Protein 4G7X (pdb70)

CATH classification: 2.40.30.280

Organism: Vibrio cholerae serotype O1 (strain ATCC 39541 / Classical Ogawa 395 / O395) (NCBI:txid345073)

Solvent-accessible surface area: 10365 Å² total; per-residue (Å²): 84,92,54,59,46,125,8,73,26,1,24,14,4,57,0,0,95,54,10,58,59,0,54,4,0,27,14,78,62,2,9,0,47,18,22,140,41,145,147,20,75,10,43,43,59,22,78,49,143,43,35,78,16,0,9,3,1,0,51,7,77,176,71,62,79,86,108,23,159,59,75,108,7,55,79,96,29,68,5,39,80,108,0,49,28,60,99,79,54,126,88,155,138,81,76,73,83,120,134,73,21,101,73,16,40,46,120,18,7,61,58,0,22,72,44,0,100,120,50,20,92,125,83,141,40,1,211,80,94,99,0,98,0,13,0,92,5,91,53,40,83,137,9,0,9,6,8,8,1,23,26,78,71,49,32,90,148,0,9,52,19,0,44,39,1,1,11,80,7,90,34,2,55,24,13,92,102,41,98,53,0,23,110,126,0,39,84,10,100,13,59,0,28,79

Structure (mmCIF, N/CA/C/O backbone):
data_4G7X
#
_entry.id   4G7X
#
_cell.length_a   43.380
_cell.length_b   46.160
_cell.length_c   101.630
_cell.angle_alpha   90.00
_cell.angle_beta   90.00
_cell.angle_gamma   90.00
#
_symmetry.space_group_name_H-M   'P 21 21 21'
#
loop_
_entity.id
_entity.type
_entity.pdbx_description
1 polymer 'Putative uncharacterized protein'
2 polymer 'TolA protein'
3 water water
#
loop_
_atom_site.group_PDB
_atom_site.id
_atom_site.type_symbol
_atom_site.label_atom_id
_atom_site.label_alt_id
_atom_site.label_comp_id
_atom_site.label_asym_id
_atom_site.label_entity_id
_atom_site.label_seq_id
_atom_site.pdbx_PDB_ins_code
_atom_site.Cartn_x
_atom_site.Cartn_y
_atom_site.Cartn_z
_atom_site.occupancy
_atom_site.B_iso_or_equiv
_atom_site.auth_seq_id
_atom_site.auth_comp_id
_atom_site.auth_asym_id
_atom_site.auth_atom_id
_atom_site.pdbx_PDB_model_num
ATOM 1 N N . ILE A 1 12 ? -21.457 -3.931 4.461 1.00 26.31 3 ILE A N 1
ATOM 2 C CA . ILE A 1 12 ? -20.222 -3.534 3.711 1.00 25.78 3 ILE A CA 1
ATOM 3 C C . ILE A 1 12 ? -20.545 -2.720 2.451 1.00 24.72 3 ILE A C 1
ATOM 4 O O . ILE A 1 12 ? -21.350 -3.128 1.616 1.00 25.61 3 ILE A O 1
ATOM 9 N N . ASN A 1 13 ? -19.906 -1.560 2.335 1.00 23.24 4 ASN A N 1
ATOM 10 C CA . ASN A 1 13 ? -20.005 -0.722 1.148 1.00 21.44 4 ASN A CA 1
ATOM 11 C C . ASN A 1 13 ? -18.950 -1.141 0.115 1.00 19.45 4 ASN A C 1
ATOM 12 O O . ASN A 1 13 ? -17.779 -0.780 0.236 1.00 18.91 4 ASN A O 1
ATOM 17 N N . CYS A 1 14 ? -19.367 -1.897 -0.902 1.00 17.13 5 CYS A N 1
ATOM 18 C CA . CYS A 1 14 ? -18.415 -2.530 -1.831 1.00 15.89 5 CYS A CA 1
ATOM 19 C C . CYS A 1 14 ? -18.007 -1.643 -3.010 1.00 16.72 5 CYS A C 1
ATOM 20 O O . CYS A 1 14 ? -18.360 -1.916 -4.165 1.00 17.09 5 CYS A O 1
ATOM 23 N N A ASP A 1 15 ? -17.218 -0.617 -2.701 0.50 16.94 6 ASP A N 1
ATOM 24 N N B ASP A 1 15 ? -17.311 -0.549 -2.708 0.50 17.24 6 ASP A N 1
ATOM 25 C CA A ASP A 1 15 ? -16.738 0.354 -3.677 0.50 17.34 6 ASP A CA 1
ATOM 26 C CA B ASP A 1 15 ? -16.727 0.303 -3.742 0.50 17.75 6 ASP A CA 1
ATOM 27 C C A ASP A 1 15 ? -15.288 0.694 -3.340 0.50 17.08 6 ASP A C 1
ATOM 28 C C B ASP A 1 15 ? -15.291 0.618 -3.353 0.50 17.31 6 ASP A C 1
ATOM 29 O O A ASP A 1 15 ? -14.985 0.960 -2.180 0.50 16.40 6 ASP A O 1
ATOM 30 O O B ASP A 1 15 ? -15.006 0.812 -2.174 0.50 16.60 6 ASP A O 1
ATOM 39 N N . PRO A 1 16 ? -14.380 0.670 -4.341 1.00 17.05 7 PRO A N 1
ATOM 40 C CA . PRO A 1 16 ? -12.961 0.961 -4.076 1.00 17.21 7 PRO A CA 1
ATOM 41 C C . PRO A 1 16 ? -12.701 2.337 -3.459 1.00 17.02 7 PRO A C 1
ATOM 42 O O . PRO A 1 16 ? -11.682 2.528 -2.796 1.00 17.36 7 PRO A O 1
ATOM 46 N N . ASN A 1 17 ? -13.624 3.272 -3.672 1.00 16.97 8 ASN A N 1
ATOM 47 C CA . ASN A 1 17 ? -13.497 4.627 -3.137 1.00 17.03 8 ASN A CA 1
ATOM 48 C C . ASN A 1 17 ? -14.164 4.839 -1.774 1.00 16.01 8 ASN A C 1
ATOM 49 O O . ASN A 1 17 ? -14.265 5.971 -1.295 1.00 16.32 8 ASN A O 1
ATOM 54 N N . THR A 1 18 ? -14.608 3.750 -1.147 1.00 15.00 9 THR A N 1
ATOM 55 C CA . THR A 1 18 ? -15.100 3.803 0.233 1.00 14.00 9 THR A CA 1
ATOM 56 C C . THR 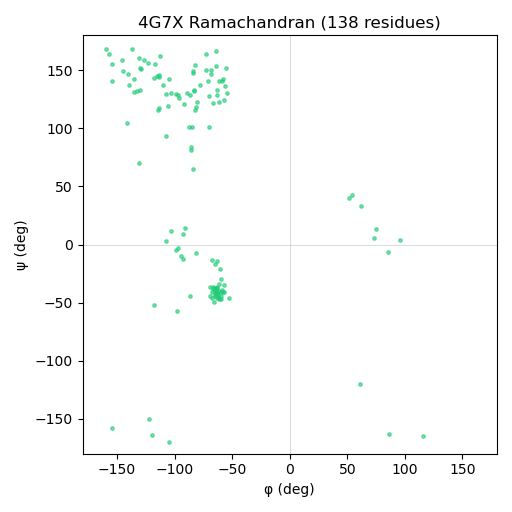A 1 18 ? -14.049 4.411 1.163 1.00 13.65 9 THR A C 1
ATOM 57 O O . THR A 1 18 ? -12.853 4.309 0.905 1.00 13.35 9 THR A O 1
ATOM 61 N N . THR A 1 19 ? -14.499 5.039 2.242 1.00 13.53 10 THR A N 1
ATOM 62 C CA . THR A 1 19 ? -13.573 5.508 3.272 1.00 13.59 10 THR A CA 1
ATOM 63 C C . THR A 1 19 ? -13.601 4.577 4.488 1.00 12.98 10 THR A C 1
ATOM 64 O O . THR A 1 19 ? -13.050 4.900 5.540 1.00 12.97 10 THR A O 1
ATOM 68 N N . THR A 1 20 ? -14.239 3.419 4.322 1.00 12.28 11 THR A N 1
ATOM 69 C CA . THR A 1 20 ? -14.280 2.384 5.358 1.00 11.99 11 THR A CA 1
ATOM 70 C C . THR A 1 20 ? -13.236 1.293 5.097 1.00 11.59 11 THR A C 1
ATOM 71 O O . THR A 1 20 ? -13.140 0.758 3.987 1.00 11.59 11 THR A O 1
ATOM 75 N N . SER A 1 21 ? -12.456 0.989 6.132 1.00 11.22 12 SER A N 1
ATOM 76 C CA . SER A 1 21 ? -11.515 -0.121 6.120 1.00 11.00 12 SER A CA 1
ATOM 77 C C . SER A 1 21 ? -12.013 -1.213 7.056 1.00 10.59 12 SER A C 1
ATOM 78 O O . SER A 1 21 ? -12.465 -0.919 8.159 1.00 10.81 12 SER A O 1
ATOM 81 N N . HIS A 1 22 ? -11.927 -2.468 6.622 1.00 10.26 13 HIS A N 1
ATOM 82 C CA . HIS A 1 22 ? -12.357 -3.599 7.444 1.00 10.13 13 HIS A CA 1
ATOM 83 C C . HIS A 1 22 ? -11.194 -4.327 8.040 1.00 9.33 13 HIS A C 1
ATOM 84 O O . HIS A 1 22 ? -10.243 -4.662 7.337 1.00 8.97 13 HIS A O 1
ATOM 91 N N . GLN A 1 23 ? -11.249 -4.576 9.343 1.00 8.76 14 GLN A N 1
ATOM 92 C CA . GLN A 1 23 ? -10.251 -5.436 9.974 1.00 8.68 14 GLN A CA 1
ATOM 93 C C . GLN A 1 23 ? -10.705 -6.881 9.866 1.00 8.42 14 GLN A C 1
ATOM 94 O O . GLN A 1 23 ? -11.835 -7.210 10.226 1.00 8.64 14 GLN A O 1
ATOM 100 N N . LEU A 1 24 ? -9.818 -7.735 9.368 1.00 8.11 15 LEU A N 1
ATOM 101 C CA . LEU A 1 24 ? -10.083 -9.166 9.296 1.00 8.10 15 LEU A CA 1
ATOM 102 C C . LEU A 1 24 ? -9.077 -9.919 10.141 1.00 7.97 15 LEU A C 1
ATOM 103 O O . LEU A 1 24 ? -7.904 -9.537 10.198 1.00 7.82 15 LEU A O 1
ATOM 108 N N . LEU A 1 25 ? -9.545 -10.989 10.784 1.00 7.94 16 LEU A N 1
ATOM 109 C CA . LEU A 1 25 ? -8.717 -11.824 11.653 1.00 7.92 16 LEU A CA 1
ATOM 110 C C . LEU A 1 25 ? -8.364 -13.142 10.990 1.00 7.70 16 LEU A C 1
ATOM 111 O O . LEU A 1 25 ? -9.191 -13.745 10.298 1.00 7.88 16 LEU A O 1
ATOM 116 N N . PHE A 1 26 ? -7.138 -13.598 11.218 1.00 7.50 17 PHE A N 1
ATOM 117 C CA . PHE A 1 26 ? -6.661 -14.861 10.659 1.00 7.41 17 PHE A CA 1
ATOM 118 C C . PHE A 1 26 ? -5.895 -15.626 11.718 1.00 7.47 17 PHE A C 1
ATOM 119 O O . PHE A 1 26 ? -5.558 -15.083 12.778 1.00 7.41 17 PHE A O 1
ATOM 127 N N . GLY A 1 27 ? -5.614 -16.890 11.426 1.00 7.75 18 GLY A N 1
ATOM 128 C CA . GLY A 1 27 ? -4.809 -17.703 12.316 1.00 8.25 18 GLY A CA 1
ATOM 129 C C . GLY A 1 27 ? -3.388 -17.197 12.456 1.00 8.65 18 GLY A C 1
ATOM 130 O O . GLY A 1 27 ? -2.851 -16.537 11.560 1.00 8.49 18 GLY A O 1
ATOM 131 N N . PHE A 1 28 ? -2.780 -17.500 13.597 1.00 9.17 19 PHE A N 1
ATOM 132 C CA . PHE A 1 28 ? -1.394 -17.152 13.857 1.00 9.90 19 PHE A CA 1
ATOM 133 C C . PHE A 1 28 ? -0.495 -17.779 12.795 1.00 9.94 19 PHE A C 1
ATOM 134 O O . PHE A 1 28 ? -0.762 -18.889 12.319 1.00 10.23 19 PHE A O 1
ATOM 142 N N . GLY A 1 29 ? 0.544 -17.049 12.394 1.00 9.83 20 GLY A N 1
ATOM 143 C CA . GLY A 1 29 ? 1.488 -17.558 11.398 1.00 9.81 20 GLY A CA 1
ATOM 144 C C . GLY A 1 29 ? 0.957 -17.548 9.973 1.00 9.44 20 GLY A C 1
ATOM 145 O O . GLY A 1 29 ? 1.533 -18.164 9.080 1.00 9.66 20 GLY A O 1
ATOM 146 N N . SER A 1 30 ? -0.149 -16.848 9.745 1.00 9.12 21 SER A N 1
ATOM 147 C CA . SER A 1 30 ? -0.657 -16.686 8.389 1.00 8.70 21 SER A CA 1
ATOM 148 C C . SER A 1 30 ? 0.296 -15.808 7.590 1.00 8.51 21 SER A C 1
ATOM 149 O O . SER A 1 30 ? 0.899 -14.889 8.146 1.00 8.56 21 SER A O 1
ATOM 152 N N . PRO A 1 31 ? 0.422 -16.077 6.279 1.00 8.38 22 PRO A N 1
ATOM 153 C CA . PRO A 1 31 ? 1.034 -15.076 5.420 1.00 8.26 22 PRO A CA 1
ATOM 154 C C . PRO A 1 31 ? 0.135 -13.847 5.422 1.00 8.17 22 PRO A C 1
ATOM 155 O O . PRO A 1 31 ? -1.009 -13.916 5.895 1.00 8.21 22 PRO A O 1
ATOM 159 N N . ILE A 1 32 ? 0.639 -12.728 4.921 1.00 7.86 23 ILE A N 1
ATOM 160 C CA . ILE A 1 32 ? -0.176 -11.527 4.818 1.00 7.94 23 ILE A CA 1
ATOM 161 C C . ILE A 1 32 ? -1.223 -11.765 3.740 1.00 7.93 23 ILE A C 1
ATOM 162 O O . ILE A 1 32 ? -0.935 -11.701 2.544 1.00 8.26 23 ILE A O 1
ATOM 167 N N . VAL A 1 33 ? -2.440 -12.072 4.178 1.00 7.77 24 VAL A N 1
ATOM 168 C CA . VAL A 1 33 ? -3.514 -12.436 3.266 1.00 7.83 24 VAL A CA 1
ATOM 169 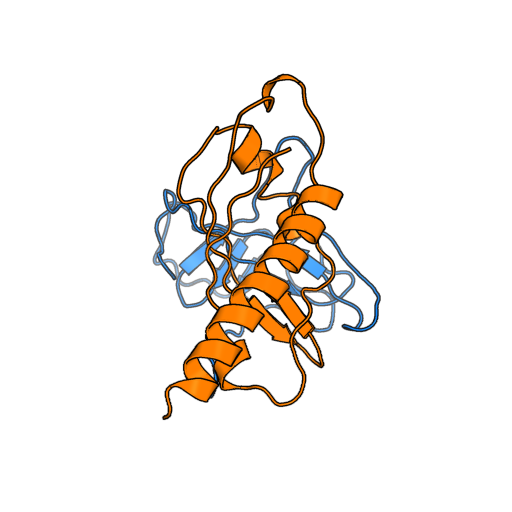C C . VAL A 1 33 ? -3.793 -11.266 2.320 1.00 7.91 24 VAL A C 1
ATOM 170 O O . VAL A 1 33 ? -4.043 -10.148 2.757 1.00 7.80 24 VAL A O 1
ATOM 174 N N . GLN A 1 34 ? -3.694 -11.530 1.021 1.00 8.15 25 GLN A N 1
ATOM 175 C CA . GLN A 1 34 ? -3.675 -10.468 0.010 1.00 8.51 25 GLN A CA 1
ATOM 176 C C . GLN A 1 34 ? -5.057 -10.033 -0.451 1.00 8.54 25 GLN A C 1
ATOM 177 O O . GLN A 1 34 ? -5.332 -8.841 -0.587 1.00 8.41 25 GLN A O 1
ATOM 183 N N . SER A 1 35 ? -5.917 -11.011 -0.696 1.00 8.77 26 SER A N 1
ATOM 184 C CA . SER A 1 35 ? -7.267 -10.754 -1.166 1.00 9.08 26 SER A CA 1
ATOM 185 C C . SER A 1 35 ? -8.230 -11.691 -0.467 1.00 8.83 26 SER A C 1
ATOM 186 O O . SER A 1 35 ? -7.941 -12.875 -0.295 1.00 8.74 26 SER A O 1
ATOM 189 N N . VAL A 1 36 ? -9.369 -11.146 -0.049 1.00 8.78 27 VAL A N 1
ATOM 190 C CA . VAL A 1 36 ? -10.375 -11.901 0.682 1.00 8.81 27 VAL A CA 1
ATOM 191 C C . VAL A 1 36 ? -11.746 -11.582 0.111 1.00 8.72 27 VAL A C 1
ATOM 192 O O . VAL A 1 36 ? -12.090 -10.408 -0.073 1.00 8.87 27 VAL A O 1
ATOM 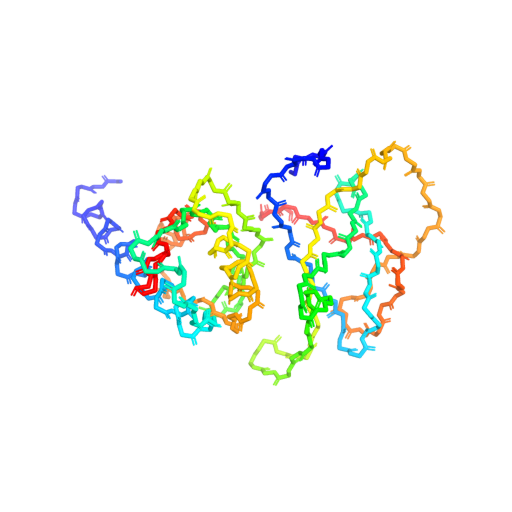196 N N . LEU A 1 37 ? -12.517 -12.626 -0.169 1.00 8.71 28 LEU A N 1
ATOM 197 C CA . LEU A 1 37 ? -13.925 -12.461 -0.500 1.00 8.85 28 LEU A CA 1
ATOM 198 C C . LEU A 1 37 ? -14.718 -12.397 0.802 1.00 8.91 28 LEU A C 1
ATOM 199 O O . LEU A 1 37 ? -14.957 -13.418 1.456 1.00 8.90 28 LEU A O 1
ATOM 204 N N . PHE A 1 38 ? -15.082 -11.176 1.182 1.00 9.08 29 PHE A N 1
ATOM 205 C CA . PHE A 1 38 ? -15.711 -10.911 2.467 1.00 9.63 29 PHE A CA 1
ATOM 206 C C . PHE A 1 38 ? -17.123 -10.420 2.241 1.00 9.78 29 PHE A C 1
ATOM 207 O O . PHE A 1 38 ? -17.330 -9.344 1.669 1.00 9.56 29 PHE A O 1
ATOM 215 N N . ASP A 1 39 ? -18.088 -11.213 2.702 1.00 10.25 30 ASP A N 1
ATOM 216 C CA . ASP A 1 39 ? -19.504 -10.876 2.572 1.00 10.69 30 ASP A CA 1
ATOM 217 C C . ASP A 1 39 ? -19.859 -10.520 1.114 1.00 10.11 30 ASP A C 1
ATOM 218 O O . ASP A 1 39 ? -20.627 -9.591 0.842 1.00 10.26 30 ASP A O 1
ATOM 223 N N . GLY A 1 40 ? -19.275 -11.273 0.182 1.00 9.47 31 GLY A N 1
ATOM 224 C CA . GLY A 1 40 ? -19.528 -11.102 -1.249 1.00 9.05 31 GLY A CA 1
ATOM 225 C C . GLY A 1 40 ? -18.682 -10.047 -1.942 1.00 8.79 31 GLY A C 1
ATOM 226 O O . GLY A 1 40 ? -18.735 -9.924 -3.158 1.00 8.50 31 GLY A O 1
ATOM 227 N N . CYS A 1 41 ? -17.900 -9.297 -1.167 1.00 8.66 32 CYS A N 1
ATOM 228 C CA . CYS A 1 41 ? -17.083 -8.204 -1.677 1.00 8.79 32 CYS A CA 1
ATOM 229 C C . CYS A 1 41 ? -15.613 -8.590 -1.675 1.00 8.52 32 CYS A C 1
ATOM 230 O O . CYS A 1 41 ? -15.092 -9.054 -0.660 1.00 8.51 32 CYS A O 1
ATOM 233 N N . MET A 1 42 ? -14.944 -8.398 -2.808 1.00 8.32 33 MET A N 1
ATOM 234 C CA . MET A 1 42 ? -13.520 -8.702 -2.885 1.00 8.30 33 MET A CA 1
ATOM 235 C C . MET A 1 42 ? -12.692 -7.565 -2.301 1.00 8.12 33 MET A C 1
ATOM 236 O O . MET A 1 42 ? -12.730 -6.436 -2.796 1.00 7.89 33 MET A O 1
ATOM 241 N N . LEU A 1 43 ? -11.946 -7.882 -1.248 1.00 7.97 34 LEU A N 1
ATOM 242 C CA . LEU A 1 43 ? -11.135 -6.903 -0.529 1.00 8.17 34 LEU A CA 1
ATOM 243 C C . LEU A 1 43 ? -9.663 -7.201 -0.707 1.00 8.35 34 LEU A C 1
ATOM 244 O O . LEU A 1 43 ? -9.268 -8.363 -0.735 1.00 8.61 34 LEU A O 1
ATOM 249 N N . ASP A 1 44 ? -8.858 -6.145 -0.792 1.00 8.49 35 ASP A N 1
ATOM 250 C CA . ASP A 1 44 ? -7.402 -6.262 -0.836 1.00 8.76 35 ASP A CA 1
ATOM 251 C C . ASP A 1 44 ? -6.757 -5.638 0.400 1.00 8.30 35 ASP A C 1
ATOM 252 O O . ASP A 1 44 ? -7.224 -4.627 0.923 1.00 8.08 35 ASP A O 1
ATOM 257 N N . ILE A 1 45 ? -5.670 -6.251 0.852 1.00 7.95 36 ILE A N 1
ATOM 258 C CA . ILE A 1 45 ? -4.877 -5.722 1.959 1.00 8.07 36 ILE A CA 1
ATOM 259 C C . ILE A 1 45 ? -4.406 -4.287 1.689 1.00 8.30 36 ILE A C 1
ATOM 260 O O . ILE A 1 45 ? -3.971 -3.959 0.582 1.00 8.49 36 ILE A O 1
ATOM 265 N N . GLU A 1 46 ? -4.504 -3.438 2.706 1.00 8.76 37 GLU A N 1
ATOM 266 C CA . GLU A 1 46 ? -4.036 -2.060 2.599 1.00 9.39 37 GLU A CA 1
ATOM 267 C C . GLU A 1 46 ? -2.551 -1.956 2.873 1.00 9.66 37 GLU A C 1
ATOM 268 O O . GLU A 1 46 ? -1.997 -2.712 3.672 1.00 9.25 37 GLU A O 1
ATOM 274 N N . LYS A 1 47 ? -1.915 -1.009 2.194 1.00 10.27 38 LYS A N 1
ATOM 275 C CA . LYS A 1 47 ? -0.499 -0.742 2.363 1.00 10.95 38 LYS A CA 1
ATOM 276 C C . LYS A 1 47 ? -0.328 0.761 2.507 1.00 11.22 38 LYS A C 1
ATOM 277 O O . LYS A 1 47 ? -0.910 1.522 1.738 1.00 11.94 38 LYS A O 1
ATOM 283 N N . ASP A 1 48 ? 0.436 1.183 3.511 1.00 11.38 39 ASP A N 1
ATOM 284 C CA . ASP A 1 48 ? 0.762 2.602 3.667 1.00 12.14 39 ASP A CA 1
ATOM 285 C C . ASP A 1 48 ? 2.280 2.792 3.596 1.00 12.92 39 ASP A C 1
ATOM 286 O O . ASP A 1 48 ? 2.988 1.884 3.160 1.00 12.94 39 ASP A O 1
ATOM 291 N N . ASP A 1 49 ? 2.775 3.950 4.033 1.00 14.11 40 ASP A N 1
ATOM 292 C CA . ASP A 1 49 ? 4.205 4.270 3.937 1.00 15.39 40 ASP A CA 1
ATOM 293 C C . ASP A 1 49 ? 5.113 3.344 4.751 1.00 15.28 40 ASP A C 1
ATOM 294 O O . ASP A 1 49 ? 6.331 3.330 4.547 1.00 15.87 40 ASP A O 1
ATOM 299 N N . TYR A 1 50 ? 4.523 2.570 5.658 1.00 14.67 41 TYR A N 1
ATOM 300 C CA . TYR A 1 50 ? 5.290 1.681 6.526 1.00 14.15 41 TYR A CA 1
ATOM 301 C C . TYR A 1 50 ? 5.142 0.206 6.160 1.00 12.72 41 TYR A C 1
ATOM 302 O O . TYR A 1 50 ? 5.712 -0.659 6.819 1.00 12.67 41 TYR A O 1
ATOM 311 N N . GLY A 1 51 ? 4.400 -0.065 5.090 1.00 11.51 42 GLY A N 1
ATOM 312 C CA . GLY A 1 51 ? 4.221 -1.427 4.590 1.00 10.36 42 GLY A CA 1
ATOM 313 C C . GLY A 1 51 ? 2.775 -1.857 4.700 1.00 9.53 42 GLY A C 1
ATOM 314 O O . GLY A 1 51 ? 1.886 -1.024 4.895 1.00 9.34 42 GLY A O 1
ATOM 315 N N . PHE A 1 52 ? 2.532 -3.157 4.571 1.00 8.78 43 PHE A N 1
ATOM 316 C CA . PHE A 1 52 ? 1.177 -3.671 4.727 1.00 8.46 43 PHE A CA 1
ATOM 317 C C . PHE A 1 52 ? 0.658 -3.375 6.127 1.00 8.01 43 PHE A C 1
ATOM 318 O O . PHE A 1 52 ? 1.402 -3.458 7.103 1.00 8.05 43 PHE A O 1
ATOM 326 N N . VAL A 1 53 ? -0.616 -3.009 6.215 1.00 7.72 44 VAL A N 1
ATOM 327 C CA . VAL A 1 53 ? -1.232 -2.706 7.504 1.00 7.55 44 VAL A CA 1
ATOM 328 C C . VAL A 1 53 ? -1.728 -4.023 8.103 1.00 7.38 44 VAL A C 1
ATOM 329 O O . VAL A 1 53 ? -2.897 -4.390 7.979 1.00 7.41 44 VAL A O 1
ATOM 333 N N . TRP A 1 54 ? -0.798 -4.712 8.757 1.00 7.19 45 TRP A N 1
ATOM 334 C CA . TRP A 1 54 ? -0.925 -6.112 9.145 1.00 7.35 45 TRP A CA 1
ATOM 335 C C . TRP A 1 54 ? -0.049 -6.367 10.332 1.00 7.66 45 TRP A C 1
ATOM 336 O O . TRP A 1 54 ? 1.072 -5.866 10.393 1.00 7.82 45 TRP A O 1
ATOM 347 N N . SER A 1 55 ? -0.533 -7.167 11.280 1.00 8.17 46 SER A N 1
ATOM 348 C CA . SER A 1 55 ? 0.317 -7.640 12.372 1.00 8.86 46 SER A CA 1
ATOM 349 C C . SER A 1 55 ? -0.190 -8.955 12.941 1.00 9.30 46 SER A C 1
ATOM 350 O O . SER A 1 55 ? -1.367 -9.276 12.810 1.00 9.39 46 SER A O 1
ATOM 353 N N . CYS A 1 56 ? 0.714 -9.720 13.549 1.00 10.25 47 CYS A N 1
ATOM 354 C CA . CYS A 1 56 ? 0.333 -10.926 14.289 1.00 11.28 47 CYS A CA 1
ATOM 355 C C . CYS A 1 56 ? 0.634 -10.719 15.774 1.00 12.15 47 CYS A C 1
ATOM 356 O O . CYS A 1 56 ? 1.665 -10.132 16.127 1.00 13.02 47 CYS A O 1
ATOM 359 N N A LEU A 1 57 ? -0.279 -11.188 16.623 0.50 12.48 48 LEU A N 1
ATOM 360 N N B LEU A 1 57 ? -0.279 -11.192 16.621 0.50 12.68 48 LEU A N 1
ATOM 361 C CA A LEU A 1 57 ? -0.206 -10.982 18.069 0.50 12.93 48 LEU A CA 1
ATOM 362 C CA B LEU A 1 57 ? -0.227 -10.983 18.069 0.50 13.26 48 LEU A CA 1
ATOM 363 C C A LEU A 1 57 ? -0.383 -12.293 18.828 0.50 13.41 48 LEU A C 1
ATOM 364 C C B LEU A 1 57 ? -0.396 -12.292 18.833 0.50 13.62 48 LEU A C 1
ATOM 365 O O A LEU A 1 57 ? -1.029 -13.219 18.342 0.50 13.51 48 LEU A O 1
ATOM 366 O O B LEU A 1 57 ? -1.048 -13.219 18.355 0.50 13.70 48 LEU A O 1
ATOM 375 N N . SER A 1 58 ? 0.189 -12.349 20.028 1.00 14.05 49 SER A N 1
ATOM 376 C CA . SER A 1 58 ? 0.000 -13.473 20.940 1.00 15.22 49 SER A CA 1
ATOM 377 C C . SER A 1 58 ? -0.255 -12.884 22.321 1.00 15.81 49 SER A C 1
ATOM 378 O O . SER A 1 58 ? 0.670 -12.414 22.985 1.00 16.41 49 SER A O 1
ATOM 381 N N . ASN A 1 59 ? -1.520 -12.886 22.734 1.00 16.48 50 ASN A N 1
ATOM 382 C CA . ASN A 1 59 ? -1.924 -12.245 23.986 1.00 17.17 50 ASN A CA 1
ATOM 383 C C . ASN A 1 59 ? -3.195 -12.854 24.589 1.00 17.56 50 ASN A C 1
ATOM 384 O O . ASN A 1 59 ? -3.545 -13.998 24.287 1.00 17.85 50 ASN A O 1
ATOM 389 N N . GLU A 1 60 ? -3.883 -12.078 25.428 1.00 18.67 51 GLU A N 1
ATOM 390 C CA . GLU A 1 60 ? -5.126 -12.507 26.082 1.00 19.31 51 GLU A CA 1
ATOM 391 C C . GLU A 1 60 ? -6.253 -12.853 25.100 1.00 18.86 51 GLU A C 1
ATOM 392 O O . GLU A 1 60 ? -7.183 -13.583 25.447 1.00 18.80 51 GLU A O 1
ATOM 398 N N . ASN A 1 61 ? -6.153 -12.330 23.878 1.00 18.19 52 ASN A N 1
ATOM 399 C CA . ASN A 1 61 ? -7.088 -12.662 22.806 1.00 18.29 52 ASN A CA 1
ATOM 400 C C . ASN A 1 61 ? -6.610 -13.856 21.973 1.00 17.88 52 ASN A C 1
ATOM 401 O O . ASN A 1 61 ? -7.132 -14.117 20.889 1.00 18.87 52 ASN A O 1
ATOM 406 N N . GLY A 1 62 ? -5.624 -14.583 22.498 1.00 17.09 53 GLY A N 1
ATOM 407 C CA . GLY A 1 62 ? -5.074 -15.756 21.823 1.00 16.23 53 GLY A CA 1
ATOM 408 C C . GLY A 1 62 ? -3.971 -15.408 20.842 1.00 15.27 53 GLY A C 1
ATOM 409 O O . GLY A 1 62 ? -3.389 -14.319 20.900 1.00 15.05 53 GLY A O 1
ATOM 410 N N . ASP A 1 63 ? -3.681 -16.351 19.950 1.00 14.33 54 ASP A N 1
ATOM 411 C CA . ASP A 1 63 ? -2.673 -16.172 18.909 1.00 13.66 54 ASP A CA 1
ATOM 412 C C . ASP A 1 63 ? -3.380 -15.966 17.583 1.00 12.33 54 ASP A C 1
ATOM 413 O O . ASP A 1 63 ? -4.128 -16.828 17.125 1.00 12.69 54 ASP A O 1
ATOM 418 N N . TYR A 1 64 ? -3.146 -14.814 16.964 1.00 10.95 55 TYR A N 1
ATOM 419 C CA . TYR A 1 64 ? -3.871 -14.462 15.753 1.00 10.10 55 TYR A CA 1
ATOM 420 C C . TYR A 1 64 ? -3.140 -13.401 14.954 1.00 9.40 55 TYR A C 1
ATOM 421 O O . TYR A 1 64 ? -2.182 -12.797 15.440 1.00 9.09 55 TYR A O 1
ATOM 430 N N . CYS A 1 65 ? -3.603 -13.196 13.726 1.00 8.73 56 CYS A N 1
ATOM 431 C CA . CYS A 1 65 ? -3.136 -12.098 12.887 1.00 8.50 56 CYS A CA 1
ATOM 432 C C . CYS A 1 65 ? -4.316 -11.234 12.459 1.00 8.06 56 CYS A C 1
ATOM 433 O O . CYS A 1 65 ? -5.464 -11.691 12.427 1.00 7.71 56 CYS A O 1
ATOM 436 N N . LYS A 1 66 ? -4.023 -9.982 12.134 1.00 7.70 57 LYS A N 1
ATOM 437 C CA . LYS A 1 66 ? -5.043 -9.042 11.690 1.00 7.54 57 LYS A CA 1
ATOM 438 C C . LYS A 1 66 ? -4.498 -8.182 10.568 1.00 7.39 57 LYS A C 1
ATOM 439 O O . LYS A 1 66 ? -3.311 -7.851 10.542 1.00 7.28 57 LYS A O 1
ATOM 445 N N . GLY A 1 67 ? -5.383 -7.825 9.648 1.00 7.28 58 GLY A N 1
ATOM 446 C CA . GLY A 1 67 ? -5.059 -6.903 8.562 1.00 7.44 58 GLY A CA 1
ATOM 447 C C . GLY A 1 67 ? -6.198 -5.937 8.310 1.00 7.48 58 GLY A C 1
ATOM 448 O O . GLY A 1 67 ? -7.343 -6.206 8.699 1.00 7.34 58 GLY A O 1
ATOM 449 N N A LEU A 1 68 ? -5.879 -4.798 7.690 0.50 7.55 59 LEU A N 1
ATOM 450 N N B LEU A 1 68 ? -5.882 -4.835 7.636 0.50 7.58 59 LEU A N 1
ATOM 451 C CA A LEU A 1 68 ? -6.885 -3.838 7.225 0.50 7.66 59 LEU A CA 1
ATOM 452 C CA B LEU A 1 68 ? -6.870 -3.843 7.233 0.50 7.70 59 LEU A CA 1
ATOM 453 C C A LEU A 1 68 ? -7.110 -4.015 5.735 0.50 7.60 59 LEU A C 1
ATOM 454 C C B LEU A 1 68 ? -7.106 -3.956 5.730 0.50 7.65 59 LEU A C 1
ATOM 455 O O A LEU A 1 68 ? -6.150 -4.142 4.973 0.50 7.48 59 LEU A O 1
ATOM 456 O O B LEU A 1 68 ? -6.147 -3.992 4.956 0.50 7.60 59 LEU A O 1
ATOM 465 N N . TYR A 1 69 ? -8.380 -4.007 5.333 1.00 7.56 60 TYR A N 1
ATOM 466 C CA . TYR A 1 69 ? -8.798 -4.338 3.964 1.00 7.73 60 TYR A CA 1
ATOM 467 C C . TYR A 1 69 ? -9.806 -3.354 3.395 1.00 8.14 60 TYR A C 1
ATOM 468 O O . TYR A 1 69 ? -10.673 -2.854 4.118 1.00 8.26 60 TYR A O 1
ATOM 477 N N A LYS A 1 70 ? -9.688 -3.088 2.097 0.50 8.32 61 LYS A N 1
ATOM 478 N N B LYS A 1 70 ? -9.680 -3.076 2.099 0.50 8.45 61 LYS A N 1
ATOM 479 C CA A LYS A 1 70 ? -10.651 -2.259 1.374 0.50 8.71 61 LYS A CA 1
ATOM 480 C CA B LYS A 1 70 ? -10.647 -2.254 1.368 0.50 8.92 61 LYS A CA 1
ATOM 481 C C A LYS A 1 70 ? -11.030 -2.926 0.054 0.50 8.75 61 LYS A C 1
ATOM 482 C C B LYS A 1 70 ? -11.036 -2.938 0.060 0.50 8.86 61 LYS A C 1
ATOM 483 O O A LYS A 1 70 ? -10.235 -3.690 -0.497 0.50 8.57 61 LYS A O 1
ATOM 484 O O B LYS A 1 70 ? -10.251 -3.719 -0.481 0.50 8.67 61 LYS A O 1
ATOM 495 N N . PRO A 1 71 ? -12.247 -2.649 -0.457 1.00 8.88 62 PRO A N 1
ATOM 496 C CA . PRO A 1 71 ? -12.685 -3.256 -1.727 1.00 9.18 62 PRO A CA 1
ATOM 497 C C . PRO A 1 71 ? -11.791 -2.904 -2.903 1.00 9.58 62 PRO A C 1
ATOM 498 O O . PRO A 1 71 ? -11.306 -1.766 -3.001 1.00 9.77 62 PRO A O 1
ATOM 502 N N A ARG A 1 72 ? -11.567 -3.875 -3.786 0.50 9.86 63 ARG A N 1
ATOM 503 N N B ARG A 1 72 ? -11.571 -3.875 -3.786 0.50 9.77 63 ARG A N 1
ATOM 504 C CA A ARG A 1 72 ? -10.844 -3.614 -5.024 0.50 10.32 63 ARG A CA 1
ATOM 505 C CA B ARG A 1 72 ? -10.852 -3.616 -5.025 0.50 10.17 63 ARG A CA 1
ATOM 506 C C A ARG A 1 72 ? -11.839 -3.128 -6.070 0.50 10.51 63 ARG A C 1
ATOM 507 C C B ARG A 1 72 ? -11.842 -3.124 -6.070 0.50 10.42 63 ARG A C 1
ATOM 508 O O A ARG A 1 72 ? -13.051 -3.160 -5.844 0.50 10.40 63 ARG A O 1
ATOM 509 O O B ARG A 1 72 ? -13.055 -3.150 -5.846 0.50 10.32 63 ARG A O 1
ATOM 524 N N . PHE A 1 73 ? -11.319 -2.668 -7.204 1.00 10.94 64 PHE A N 1
ATOM 525 C CA . PHE A 1 73 ? -12.145 -2.172 -8.299 1.00 11.68 64 PHE A CA 1
ATOM 526 C C . PHE A 1 73 ? -13.037 -3.255 -8.914 1.00 11.65 64 PHE A C 1
ATOM 527 O O . PHE A 1 73 ? -14.232 -3.047 -9.091 1.00 12.24 64 PHE A O 1
ATOM 535 N N . THR A 1 74 ? -12.455 -4.412 -9.214 1.00 11.33 65 THR A N 1
ATOM 536 C CA . THR A 1 74 ? -13.194 -5.497 -9.856 1.00 11.24 65 THR A CA 1
ATOM 537 C C . THR A 1 74 ? -14.024 -6.272 -8.842 1.00 10.68 65 THR A C 1
ATOM 538 O O . THR A 1 74 ? -13.495 -6.791 -7.859 1.00 10.56 65 THR A O 1
ATOM 542 N N . GLN A 1 75 ? -15.330 -6.333 -9.088 1.00 10.08 66 GLN A N 1
ATOM 543 C CA . GLN A 1 75 ? -16.258 -7.069 -8.239 1.00 9.70 66 GLN A CA 1
ATOM 544 C C . GLN A 1 75 ? -17.089 -8.043 -9.067 1.00 9.53 66 GLN A C 1
ATOM 545 O O . GLN A 1 75 ? -17.211 -7.882 -10.289 1.00 10.00 66 GLN A O 1
ATOM 551 N N . GLY A 1 76 ? -17.638 -9.061 -8.406 1.00 9.19 67 GLY A N 1
ATOM 552 C CA . GLY A 1 76 ? -18.545 -10.006 -9.055 1.00 9.21 67 GLY A CA 1
ATOM 553 C C . GLY A 1 76 ? -17.911 -11.287 -9.553 1.00 9.13 67 GLY A C 1
ATOM 554 O O . GLY A 1 76 ? -18.587 -12.105 -10.168 1.00 9.05 67 GLY A O 1
ATOM 555 N N . VAL A 1 77 ? -16.619 -11.460 -9.286 1.00 9.22 68 VAL A N 1
ATOM 556 C CA . VAL A 1 77 ? -15.909 -12.698 -9.620 1.00 9.46 68 VAL A CA 1
ATOM 557 C C . VAL A 1 77 ? -16.157 -13.725 -8.518 1.00 9.45 68 VAL A C 1
ATOM 558 O O . VAL A 1 77 ? -16.070 -13.404 -7.328 1.00 9.54 68 VAL A O 1
ATOM 562 N N . SER A 1 78 ? -16.490 -14.949 -8.917 1.00 9.54 69 SER A N 1
ATOM 563 C CA . SER A 1 78 ? -16.694 -16.036 -7.966 1.00 9.76 69 SER A CA 1
ATOM 564 C C . SER A 1 78 ? -15.540 -17.034 -8.036 1.00 10.04 69 SER A C 1
ATOM 565 O O . SER A 1 78 ? -15.566 -17.957 -8.849 1.00 10.23 69 SER A O 1
ATOM 568 N N . PRO A 1 79 ? -14.517 -16.851 -7.181 1.00 10.27 70 PRO A N 1
ATOM 569 C CA . PRO A 1 79 ? -13.343 -17.712 -7.267 1.00 10.42 70 PRO A CA 1
ATOM 570 C C . PRO A 1 79 ? -13.516 -19.032 -6.525 1.00 10.45 70 PRO A C 1
ATOM 571 O O . PRO A 1 79 ? -14.224 -19.095 -5.519 1.00 10.24 70 PRO A O 1
ATOM 575 N N . ASN A 1 80 ? -12.860 -20.076 -7.023 1.00 10.58 71 ASN A N 1
ATOM 576 C CA . ASN A 1 80 ? -12.790 -21.344 -6.313 1.00 10.80 71 ASN A CA 1
ATOM 577 C C . ASN A 1 80 ? -11.629 -21.296 -5.332 1.00 10.73 71 ASN A C 1
ATOM 578 O O . ASN A 1 80 ? -10.531 -21.783 -5.616 1.00 11.24 71 ASN A O 1
ATOM 583 N N . TRP A 1 81 ? -11.886 -20.674 -4.186 1.00 10.35 72 TRP A N 1
ATOM 584 C CA . TRP A 1 81 ? -10.884 -20.493 -3.142 1.00 10.15 72 TRP A CA 1
ATOM 585 C C . TRP A 1 81 ? -11.274 -21.208 -1.883 1.00 10.07 72 TRP A C 1
ATOM 586 O O . TRP A 1 81 ? -12.461 -21.425 -1.636 1.00 10.33 72 TRP A O 1
ATOM 597 N N . PRO A 1 82 ? -10.280 -21.557 -1.044 1.00 10.09 73 PRO A N 1
ATOM 598 C CA . PRO A 1 82 ? -10.571 -22.134 0.261 1.00 9.95 73 PRO A CA 1
ATOM 599 C C . PRO A 1 82 ? -11.117 -21.090 1.227 1.00 9.92 73 PRO A C 1
ATOM 600 O O . PRO A 1 82 ? -10.999 -19.887 0.983 1.00 9.83 73 PRO A O 1
ATOM 604 N N . MET A 1 83 ? -11.716 -21.550 2.315 1.00 10.10 74 MET A N 1
ATOM 605 C CA . MET A 1 83 ? -12.120 -20.664 3.393 1.00 10.12 74 MET A CA 1
ATOM 606 C C . MET A 1 83 ? -10.879 -20.156 4.120 1.00 9.84 74 MET A C 1
ATOM 607 O O . MET A 1 83 ? -9.911 -20.900 4.308 1.00 9.90 74 MET A O 1
ATOM 612 N N . CYS A 1 84 ? -10.892 -18.882 4.501 1.00 9.45 75 CYS A N 1
ATOM 613 C CA . CYS A 1 84 ? -9.800 -18.339 5.305 1.00 9.20 75 CYS A CA 1
ATOM 614 C C . CYS A 1 84 ? -9.685 -19.118 6.607 1.00 9.34 75 CYS A C 1
ATOM 615 O O . CYS A 1 84 ? -10.695 -19.497 7.206 1.00 9.81 75 CYS A O 1
ATOM 618 N N . ASP A 1 85 ? -8.451 -19.361 7.037 1.00 9.07 76 ASP A N 1
ATOM 619 C CA . ASP A 1 85 ? -8.208 -20.042 8.301 1.00 9.27 76 ASP A CA 1
ATOM 620 C C . ASP A 1 85 ? -8.067 -19.004 9.397 1.00 9.31 76 ASP A C 1
ATOM 621 O O . ASP A 1 85 ? -7.195 -18.133 9.340 1.00 8.87 76 ASP A O 1
ATOM 626 N N . LEU A 1 86 ? -8.939 -19.110 10.392 1.00 9.65 77 LEU A N 1
ATOM 627 C CA . LEU A 1 86 ? -8.976 -18.177 11.505 1.00 10.10 77 LEU A CA 1
ATOM 628 C C . LEU A 1 86 ? -8.209 -18.700 12.727 1.00 9.87 77 LEU A C 1
ATOM 629 O O . LEU A 1 86 ? -8.062 -17.994 13.721 1.00 9.85 77 LEU A O 1
ATOM 634 N N . SER A 1 87 ? -7.684 -19.923 12.629 1.00 9.76 78 SER A N 1
ATOM 635 C CA . SER A 1 87 ? -6.957 -20.554 13.732 1.00 9.92 78 SER A CA 1
ATOM 636 C C . SER A 1 87 ? -5.491 -20.856 13.386 1.00 9.75 78 SER A C 1
ATOM 637 O O . SER A 1 87 ? -4.571 -20.470 14.125 1.00 10.33 78 SER A O 1
ATOM 640 N N . GLY A 1 88 ? -5.286 -21.545 12.267 1.00 9.47 79 GLY A N 1
ATOM 641 C CA . GLY A 1 88 ? -3.956 -21.825 11.732 1.00 9.07 79 GLY A CA 1
ATOM 642 C C . GLY A 1 88 ? -3.643 -20.949 10.531 1.00 8.77 79 GLY A C 1
ATOM 643 O O . GLY A 1 88 ? -4.386 -20.015 10.226 1.00 8.65 79 GLY A O 1
ATOM 644 N N . ALA A 1 89 ? -2.555 -21.261 9.834 1.00 8.54 80 ALA A N 1
ATOM 645 C CA . ALA A 1 89 ? -2.090 -20.412 8.742 1.00 8.37 80 ALA A CA 1
ATOM 646 C C . ALA A 1 89 ? -3.064 -20.407 7.574 1.00 8.36 80 ALA A C 1
ATOM 647 O O . ALA A 1 89 ? -3.387 -21.457 7.013 1.00 8.58 80 ALA A O 1
ATOM 649 N N . SER A 1 90 ? -3.539 -19.217 7.220 1.00 8.25 81 SER A N 1
ATOM 650 C CA . SER A 1 90 ? -4.515 -19.055 6.146 1.00 8.39 81 SER A CA 1
ATOM 651 C C . SER A 1 90 ? -3.859 -19.048 4.768 1.00 8.61 81 SER A C 1
ATOM 652 O O . SER A 1 90 ? -2.686 -18.699 4.629 1.00 9.03 81 SER A O 1
ATOM 655 N N . ALA A 1 91 ? -4.621 -19.426 3.745 1.00 8.65 82 ALA A N 1
ATOM 656 C CA . ALA A 1 91 ? -4.211 -19.171 2.363 1.00 8.98 82 ALA A CA 1
ATOM 657 C C . ALA A 1 91 ? -4.209 -17.663 2.129 1.00 9.39 82 ALA A C 1
ATOM 658 O O . ALA A 1 91 ? -4.944 -16.935 2.801 1.00 9.36 82 ALA A O 1
ATOM 660 N N A GLU A 1 92 ? -3.392 -17.183 1.196 0.50 9.71 83 GLU A N 1
ATOM 661 N N B GLU A 1 92 ? -3.392 -17.212 1.175 0.50 9.63 83 GLU A N 1
ATOM 662 C CA A GLU A 1 92 ? -3.301 -15.737 0.975 0.50 10.07 83 GLU A CA 1
ATOM 663 C CA B GLU A 1 92 ? -3.243 -15.784 0.866 0.50 9.93 83 GLU A CA 1
ATOM 664 C C A GLU A 1 92 ? -4.396 -15.186 0.059 0.50 10.00 83 GLU A C 1
ATOM 665 C C B GLU A 1 92 ? -4.420 -15.202 0.103 0.50 9.90 83 GLU A C 1
ATOM 666 O O A GLU A 1 92 ? -4.480 -13.975 -0.137 0.50 9.86 83 GLU A O 1
ATOM 667 O O B GLU A 1 92 ? -4.574 -13.986 0.037 0.50 9.72 83 GLU A O 1
ATOM 678 N N . ARG A 1 93 ? -5.216 -16.075 -0.502 1.00 9.88 84 ARG A N 1
ATOM 679 C CA . ARG A 1 93 ? -6.456 -15.681 -1.179 1.00 10.10 84 ARG A CA 1
ATOM 680 C C . ARG A 1 93 ? -7.528 -16.634 -0.707 1.00 9.58 84 ARG A C 1
ATOM 681 O O . ARG A 1 93 ? -7.402 -17.846 -0.871 1.00 9.67 84 ARG A O 1
ATOM 689 N N . CYS A 1 94 ? -8.571 -16.102 -0.082 1.00 8.91 85 CYS A N 1
ATOM 690 C CA . CYS A 1 94 ? -9.536 -16.971 0.576 1.00 8.73 85 CYS A CA 1
ATOM 691 C C . CYS A 1 94 ? -10.903 -16.325 0.741 1.00 8.68 85 CYS A C 1
ATOM 692 O O . CYS A 1 94 ? -11.041 -15.110 0.609 1.00 8.48 85 CYS A O 1
ATOM 695 N N . ILE A 1 95 ? -11.907 -17.153 1.016 1.00 8.78 86 ILE A N 1
ATOM 696 C CA . ILE A 1 95 ? -13.265 -16.681 1.272 1.00 9.08 86 ILE A CA 1
ATOM 697 C C . ILE A 1 95 ? -13.453 -16.565 2.781 1.00 9.51 86 ILE A C 1
ATOM 698 O O . ILE A 1 95 ? -13.199 -17.522 3.514 1.00 9.28 86 ILE A O 1
ATOM 703 N N . TYR A 1 96 ? -13.874 -15.395 3.257 1.00 10.18 87 TYR A N 1
ATOM 704 C CA . TYR A 1 96 ? -14.016 -15.198 4.702 1.00 11.49 87 TYR A CA 1
ATOM 705 C C . TYR A 1 96 ? -15.288 -15.847 5.257 1.00 13.26 87 TYR A C 1
ATOM 706 O O . TYR A 1 96 ? -16.344 -15.772 4.629 1.00 14.09 87 TYR A O 1
ATOM 715 N N . PRO A 1 97 ? -15.181 -16.519 6.423 1.00 15.08 88 PRO A N 1
ATOM 716 C CA . PRO A 1 97 ? -16.366 -17.101 7.070 1.00 17.16 88 PRO A CA 1
ATOM 717 C C . PRO A 1 97 ? -17.129 -16.093 7.942 1.00 19.87 88 PRO A C 1
ATOM 718 O O . PRO A 1 97 ? -17.215 -16.260 9.163 1.00 21.63 88 PRO A O 1
ATOM 722 N N . TYR A 1 98 ? -17.692 -15.067 7.306 1.00 22.93 89 TYR A N 1
ATOM 723 C CA . TYR A 1 98 ? -18.410 -13.993 8.007 1.00 25.87 89 TYR A CA 1
ATOM 724 C C . TYR A 1 98 ? -19.861 -14.339 8.377 1.00 27.92 89 TYR A C 1
ATOM 725 O O . TYR A 1 98 ? -20.560 -15.020 7.617 1.00 28.42 89 TYR A O 1
ATOM 734 N N A CYS A 1 99 ? -20.288 -13.868 9.550 0.50 28.73 90 CYS A N 1
ATOM 735 N N B CYS A 1 99 ? -20.300 -13.869 9.545 0.50 29.50 90 CYS A N 1
ATOM 736 C CA A CYS A 1 99 ? -21.668 -14.003 10.021 0.50 29.99 90 CYS A CA 1
ATOM 737 C CA B CYS A 1 99 ? -21.694 -14.008 9.968 0.50 31.20 90 CYS A CA 1
ATOM 738 C C A CYS A 1 99 ? -22.047 -12.796 10.880 0.50 31.14 90 CYS A C 1
ATOM 739 C C B CYS A 1 99 ? -22.096 -12.865 10.905 0.50 31.95 90 CYS A C 1
ATOM 740 O O A CYS A 1 99 ? -21.284 -12.414 11.772 0.50 30.66 90 CYS A O 1
ATOM 745 N N . PRO A 1 100 ? -23.222 -12.187 10.614 1.00 32.28 91 PRO A N 1
ATOM 746 C CA . PRO A 1 100 ? -23.681 -11.023 11.392 1.00 33.80 91 PRO A CA 1
ATOM 747 C C . PRO A 1 100 ? -23.912 -11.289 12.885 1.00 35.77 91 PRO A C 1
ATOM 748 O O . PRO A 1 100 ? -24.046 -12.443 13.304 1.00 36.46 91 PRO A O 1
ATOM 752 N N . GLU A 1 101 ? -23.962 -10.211 13.666 1.00 38.16 92 GLU A N 1
ATOM 753 C CA . GLU A 1 101 ? -24.149 -10.278 15.117 1.00 39.91 92 GLU A CA 1
ATOM 754 C C . GLU A 1 101 ? -25.488 -10.879 15.533 1.00 41.15 92 GLU A C 1
ATOM 755 O O . GLU A 1 101 ? -26.538 -10.508 15.001 1.00 41.91 92 GLU A O 1
ATOM 761 N N . GLY A 1 102 ? -25.430 -11.805 16.490 1.00 42.31 93 GLY A N 1
ATOM 762 C CA . GLY A 1 102 ? -26.614 -12.493 17.008 1.00 43.44 93 GLY A CA 1
ATOM 763 C C . GLY A 1 102 ? -27.354 -13.299 15.957 1.00 44.41 93 GLY A C 1
ATOM 764 O O . GLY A 1 102 ? -28.580 -13.417 16.005 1.00 44.62 93 GLY A O 1
ATOM 765 N N . GLU A 1 103 ? -26.601 -13.857 15.012 1.00 44.92 94 GLU A N 1
ATOM 766 C CA . GLU A 1 103 ? -27.173 -14.578 13.880 1.00 45.09 94 GLU A CA 1
ATOM 767 C C . GLU A 1 103 ? -26.470 -15.916 13.662 1.00 45.61 94 GLU A C 1
ATOM 768 O O . GLU A 1 103 ? -25.744 -16.398 14.537 1.00 45.90 94 GLU A O 1
ATOM 774 N N . ASN B 2 36 ? -35.280 3.555 28.679 1.00 20.69 254 ASN B N 1
ATOM 775 C CA . ASN B 2 36 ? -36.297 3.100 29.673 1.00 19.40 254 ASN B CA 1
ATOM 776 C C . ASN B 2 36 ? -36.637 4.186 30.696 1.00 18.62 254 ASN B C 1
ATOM 777 O O . ASN B 2 36 ? -37.808 4.430 30.990 1.00 18.67 254 ASN B O 1
ATOM 779 N N . ASN B 2 37 ? -35.603 4.828 31.235 1.00 17.64 255 ASN B N 1
ATOM 780 C CA . ASN B 2 37 ? -35.776 5.930 32.182 1.00 16.65 255 ASN B CA 1
ATOM 781 C C . ASN B 2 37 ? -34.678 6.972 31.995 1.00 15.90 255 ASN B C 1
ATOM 782 O O . ASN B 2 37 ? -33.615 6.675 31.441 1.00 15.70 255 ASN B O 1
ATOM 787 N N . ALA B 2 38 ? -34.940 8.192 32.459 1.00 14.91 256 ALA B N 1
ATOM 788 C CA . ALA B 2 38 ? -34.015 9.307 32.268 1.00 14.43 256 ALA B CA 1
ATOM 789 C C . ALA B 2 38 ? -32.681 9.076 32.965 1.00 14.08 256 ALA B C 1
ATOM 790 O O . ALA B 2 38 ? -31.635 9.452 32.440 1.00 13.49 256 ALA B O 1
ATOM 792 N N . ALA B 2 39 ? -32.718 8.451 34.140 1.00 14.13 257 ALA B N 1
ATOM 793 C CA . ALA B 2 39 ? -31.505 8.200 34.909 1.00 14.30 257 ALA B CA 1
ATOM 794 C C . ALA B 2 39 ? -30.553 7.279 34.151 1.00 14.32 257 ALA B C 1
ATOM 795 O O . ALA B 2 39 ? -29.338 7.497 34.153 1.00 14.23 257 ALA B O 1
ATOM 797 N N . ARG B 2 40 ? -31.112 6.256 33.507 1.00 14.42 258 ARG B N 1
ATOM 798 C CA . ARG B 2 40 ? -30.306 5.321 32.724 1.00 14.50 258 ARG B CA 1
ATOM 799 C C . ARG B 2 40 ? -29.712 6.008 31.499 1.00 14.44 258 ARG B C 1
ATOM 800 O O . ARG B 2 40 ? -28.547 5.784 31.167 1.00 14.15 258 ARG B O 1
ATOM 808 N N . GLN B 2 41 ? -30.502 6.858 30.848 1.00 14.10 259 GLN B N 1
ATOM 809 C CA . GLN B 2 41 ? -30.005 7.645 29.715 1.00 14.16 259 GLN B CA 1
ATOM 810 C C . GLN B 2 41 ? -28.808 8.511 30.104 1.00 13.91 259 GLN B C 1
ATOM 811 O O . GLN B 2 41 ? -27.848 8.620 29.341 1.00 13.72 259 GLN B O 1
ATOM 817 N N . GLN B 2 42 ? -28.865 9.113 31.292 1.00 13.46 260 GLN B N 1
ATOM 818 C CA . GLN B 2 42 ? -27.753 9.910 31.814 1.00 13.31 260 GLN B CA 1
ATOM 819 C C . GLN B 2 42 ? -26.501 9.063 32.013 1.00 13.63 260 GLN B C 1
ATOM 820 O O . GLN B 2 42 ? -25.399 9.481 31.656 1.00 13.30 260 GLN B O 1
ATOM 826 N N . PHE B 2 43 ? -26.681 7.871 32.573 1.00 13.92 261 PHE B N 1
ATOM 827 C CA . PHE B 2 43 ? -25.568 6.956 32.800 1.00 14.36 261 PHE B CA 1
ATOM 828 C C . PHE B 2 43 ? -24.924 6.530 31.483 1.00 14.11 261 PHE B C 1
ATOM 829 O O . PHE B 2 43 ? -23.700 6.544 31.357 1.00 14.05 261 PHE B O 1
ATOM 837 N N . VAL B 2 44 ? -25.750 6.172 30.505 1.00 13.56 262 VAL B N 1
ATOM 838 C CA . VAL B 2 44 ? -25.250 5.754 29.192 1.00 13.53 262 VAL B CA 1
ATOM 839 C C . VAL B 2 44 ? -24.476 6.888 28.517 1.00 13.72 262 VAL B C 1
ATOM 840 O O . VAL B 2 44 ? -23.376 6.677 28.018 1.00 13.57 262 VAL B O 1
ATOM 844 N N . THR B 2 45 ? -25.035 8.094 28.534 1.00 13.59 263 THR B N 1
ATOM 845 C CA . THR B 2 45 ? -24.373 9.254 27.940 1.00 13.57 263 THR B CA 1
ATOM 846 C C . THR B 2 45 ? -23.011 9.506 28.603 1.00 13.76 263 THR B C 1
ATOM 847 O O . THR B 2 45 ? -22.011 9.744 27.917 1.00 13.76 263 THR B O 1
ATOM 851 N N . SER B 2 46 ? -22.973 9.420 29.931 1.00 14.03 264 SER B N 1
ATOM 852 C CA . SER B 2 46 ? -21.735 9.591 30.689 1.00 14.64 264 SER B CA 1
ATOM 853 C C . SER B 2 46 ? -20.692 8.535 30.319 1.00 14.87 264 SER B C 1
ATOM 854 O O . SER B 2 46 ? -19.528 8.863 30.087 1.00 15.12 264 SER B O 1
ATOM 857 N N . GLU B 2 47 ? -21.124 7.277 30.258 1.00 15.37 265 GLU B N 1
ATOM 858 C CA . GLU B 2 47 ? -20.233 6.159 29.947 1.00 16.01 265 GLU B CA 1
ATOM 859 C C . GLU B 2 47 ? -19.680 6.203 28.525 1.00 15.99 265 GLU B C 1
ATOM 860 O O . GLU B 2 47 ? -18.517 5.857 28.303 1.00 15.66 265 GLU B O 1
ATOM 866 N N . VAL B 2 48 ? -20.504 6.634 27.571 1.00 16.03 266 VAL B N 1
ATOM 867 C CA . VAL B 2 48 ? -20.057 6.823 26.187 1.00 16.52 266 VAL B CA 1
ATOM 868 C C . VAL B 2 48 ? -18.952 7.875 26.110 1.00 16.48 266 VAL B C 1
ATOM 869 O O . VAL B 2 48 ? -17.974 7.707 25.374 1.00 16.26 266 VAL B O 1
ATOM 873 N N . GLY B 2 49 ? -19.100 8.947 26.885 1.00 16.08 267 GLY B N 1
ATOM 874 C CA . GLY B 2 49 ? -18.067 9.972 26.979 1.00 15.83 267 GLY B CA 1
ATOM 875 C C . GLY B 2 49 ? -16.782 9.427 27.580 1.00 15.49 267 GLY B C 1
ATOM 876 O O . GLY B 2 49 ? -15.691 9.692 27.067 1.00 15.60 267 GLY B O 1
ATOM 877 N N . ARG B 2 50 ? -16.917 8.648 28.652 1.00 15.41 268 ARG B N 1
ATOM 878 C CA . ARG B 2 50 ? -15.765 8.104 29.373 1.00 15.33 268 ARG B CA 1
ATOM 879 C C . ARG B 2 50 ? -14.978 7.107 28.521 1.00 14.62 268 ARG B C 1
ATOM 880 O O . ARG B 2 50 ? -13.754 7.219 28.403 1.00 14.10 268 ARG B O 1
ATOM 888 N N . TYR B 2 51 ? -15.681 6.148 27.923 1.00 13.91 269 TYR B N 1
ATOM 889 C CA . TYR B 2 51 ? -15.027 5.170 27.052 1.00 13.35 269 TYR B CA 1
ATOM 890 C C . TYR B 2 51 ? -14.527 5.789 25.754 1.00 12.94 269 TYR B C 1
ATOM 891 O O . TYR B 2 51 ? -13.460 5.419 25.267 1.00 12.17 269 TYR B O 1
ATOM 900 N N . GLY B 2 52 ? -15.281 6.742 25.211 1.00 12.33 270 GLY B N 1
ATOM 901 C CA . GLY B 2 52 ? -14.825 7.512 24.051 1.00 12.26 270 GLY B CA 1
ATOM 902 C C . GLY B 2 52 ? -13.454 8.125 24.288 1.00 12.04 270 GLY B C 1
ATOM 903 O O . GLY B 2 52 ? -12.576 8.059 23.425 1.00 12.14 270 GLY B O 1
ATOM 904 N N . ALA B 2 53 ? -13.273 8.729 25.461 1.00 12.04 271 ALA B N 1
ATOM 905 C CA . ALA B 2 53 ? -11.989 9.313 25.842 1.00 11.95 271 ALA B CA 1
ATOM 906 C C . ALA B 2 53 ? -10.892 8.255 25.994 1.00 11.83 271 ALA B C 1
ATOM 907 O O . ALA B 2 53 ? -9.750 8.483 25.593 1.00 11.84 271 ALA B O 1
ATOM 909 N N . ILE B 2 54 ? -11.240 7.102 26.567 1.00 11.66 272 ILE B N 1
ATOM 910 C CA . ILE B 2 54 ? -10.301 5.985 26.683 1.00 11.59 272 ILE B CA 1
ATOM 911 C C . ILE B 2 54 ? -9.836 5.540 25.292 1.00 11.37 272 ILE B C 1
ATOM 912 O O . ILE B 2 54 ? -8.633 5.372 25.060 1.00 11.01 272 ILE B O 1
ATOM 917 N N . TYR B 2 55 ? -10.783 5.382 24.369 1.00 11.11 273 TYR B N 1
ATOM 918 C CA . TYR B 2 55 ? -10.468 4.949 23.002 1.00 11.35 273 TYR B CA 1
ATOM 919 C C . TYR B 2 55 ? -9.580 5.945 22.266 1.00 11.67 273 TYR B C 1
ATOM 920 O O . TYR B 2 55 ? -8.640 5.553 21.572 1.00 11.51 273 TYR B O 1
ATOM 929 N N . THR B 2 56 ? -9.885 7.231 22.424 1.00 12.32 274 THR B N 1
ATOM 930 C CA . THR B 2 56 ? -9.138 8.303 21.776 1.00 13.20 274 THR B CA 1
ATOM 931 C C . THR B 2 56 ? -7.689 8.331 22.279 1.00 13.39 274 THR B C 1
ATOM 932 O O . THR B 2 56 ? -6.756 8.518 21.491 1.00 13.43 274 THR B O 1
ATOM 936 N N . GLN B 2 57 ? -7.505 8.107 23.580 1.00 13.50 275 GLN B N 1
ATOM 937 C CA . GLN B 2 57 ? -6.170 8.016 24.174 1.00 14.23 275 GLN B CA 1
ATOM 938 C C . GLN B 2 57 ? -5.390 6.811 23.646 1.00 13.82 275 GLN B C 1
ATOM 939 O O . GLN B 2 57 ? -4.201 6.924 23.342 1.00 14.14 275 GLN B O 1
ATOM 945 N N . LEU B 2 58 ? -6.059 5.666 23.522 1.00 13.35 276 LEU B N 1
ATOM 946 C CA . LEU B 2 58 ? -5.411 4.470 22.977 1.00 13.11 276 LEU B CA 1
ATOM 947 C C . LEU B 2 58 ? -4.905 4.707 21.556 1.00 12.94 276 LEU B C 1
ATOM 948 O O . LEU B 2 58 ? -3.804 4.278 21.204 1.00 12.95 276 LEU B O 1
ATOM 953 N N . ILE B 2 59 ? -5.707 5.400 20.753 1.00 12.75 277 ILE B N 1
ATOM 954 C CA . ILE B 2 59 ? -5.323 5.727 19.380 1.00 13.07 277 ILE B CA 1
ATOM 955 C C . ILE B 2 59 ? -4.160 6.720 19.378 1.00 13.92 277 ILE B C 1
ATOM 956 O O . ILE B 2 59 ? -3.176 6.529 18.660 1.00 13.80 277 ILE B O 1
ATOM 961 N N . ARG B 2 60 ? -4.264 7.758 20.207 1.00 15.21 278 ARG B N 1
ATOM 962 C CA . ARG B 2 60 ? -3.219 8.780 20.311 1.00 17.07 278 ARG B CA 1
ATOM 963 C C . ARG B 2 60 ? -1.860 8.209 20.722 1.00 18.02 278 ARG B C 1
ATOM 964 O O . ARG B 2 60 ? -0.825 8.631 20.200 1.00 18.31 278 ARG B O 1
ATOM 972 N N . GLN B 2 61 ? -1.866 7.247 21.641 1.00 18.95 279 GLN B N 1
ATOM 973 C CA . GLN B 2 61 ? -0.637 6.583 22.094 1.00 20.42 279 GLN B CA 1
ATOM 974 C C . GLN B 2 61 ? 0.121 5.870 20.973 1.00 20.64 279 GLN B C 1
ATOM 975 O O . GLN B 2 61 ? 1.344 5.742 21.031 1.00 21.15 279 GLN B O 1
ATOM 981 N N . ASN B 2 62 ? -0.611 5.405 19.964 1.00 20.77 280 ASN B N 1
ATOM 982 C CA . ASN B 2 62 ? -0.022 4.673 18.846 1.00 21.21 280 ASN B CA 1
ATOM 983 C C . ASN B 2 62 ? 0.300 5.570 17.657 1.00 21.34 280 ASN B C 1
ATOM 984 O O . ASN B 2 62 ? 0.980 5.154 16.719 1.00 22.21 280 ASN B O 1
ATOM 989 N N . LEU B 2 63 ? -0.178 6.806 17.715 1.00 21.43 281 LEU B N 1
ATOM 990 C CA . LEU B 2 63 ? -0.065 7.737 16.608 1.00 22.09 281 LEU B CA 1
ATOM 991 C C . LEU B 2 63 ? 1.367 8.237 16.445 1.00 22.84 281 LEU B C 1
ATOM 992 O O . LEU B 2 63 ? 1.985 8.701 17.409 1.00 22.54 281 LEU B O 1
ATOM 997 N N A LEU B 2 64 ? 1.894 8.120 15.228 0.50 23.52 282 LEU B N 1
ATOM 998 N N B LEU B 2 64 ? 1.890 8.138 15.225 0.50 23.49 282 LEU B N 1
ATOM 999 C CA A LEU B 2 64 ? 3.210 8.661 14.909 0.50 24.45 282 LEU B CA 1
ATOM 1000 C CA B LEU B 2 64 ? 3.224 8.647 14.916 0.50 24.40 282 LEU B CA 1
ATOM 1001 C C A LEU B 2 64 ? 3.139 10.176 14.775 0.50 24.94 282 LEU B C 1
ATOM 1002 C C B LEU B 2 64 ? 3.190 10.164 14.737 0.50 24.96 282 LEU B C 1
ATOM 1003 O O A LEU B 2 64 ? 2.401 10.700 13.939 0.50 25.49 282 LEU B O 1
ATOM 1004 O O B LEU B 2 64 ? 2.533 10.675 13.829 0.50 25.54 282 LEU B O 1
ATOM 1013 N N . VAL B 2 65 ? 3.906 10.865 15.615 1.00 25.57 283 VAL B N 1
ATOM 1014 C CA . VAL B 2 65 ? 3.915 12.332 15.667 1.00 26.30 283 VAL B CA 1
ATOM 1015 C C . VAL B 2 65 ? 4.689 12.971 14.509 1.00 26.16 283 VAL B C 1
ATOM 1016 O O . VAL B 2 65 ? 5.844 12.625 14.251 1.00 26.56 283 VAL B O 1
ATOM 1020 N N . GLU B 2 66 ? 4.027 13.894 13.814 1.00 25.48 284 GLU B N 1
ATOM 1021 C CA . GLU B 2 66 ? 4.647 14.684 12.749 1.00 24.77 284 GLU B CA 1
ATOM 1022 C C . GLU B 2 66 ? 4.248 16.147 12.905 1.00 23.11 284 GLU B C 1
ATOM 1023 O O . GLU B 2 66 ? 3.116 16.446 13.288 1.00 22.10 284 GLU B O 1
ATOM 1029 N N . ASP B 2 67 ? 5.184 17.050 12.616 1.00 21.84 285 ASP B N 1
ATOM 1030 C CA . ASP B 2 67 ? 4.960 18.491 12.766 1.00 21.10 285 ASP B CA 1
ATOM 1031 C C . ASP B 2 67 ? 3.763 19.003 11.964 1.00 19.35 285 ASP B C 1
ATOM 1032 O O . ASP B 2 67 ? 3.048 19.901 12.416 1.00 18.63 285 ASP B O 1
ATOM 1037 N N . SER B 2 68 ? 3.540 18.410 10.791 1.00 18.01 286 SER B N 1
ATOM 1038 C CA . SER B 2 68 ? 2.462 18.829 9.895 1.00 17.15 286 SER B CA 1
ATOM 1039 C C . SER B 2 68 ? 1.074 18.541 10.467 1.00 16.10 286 SER B C 1
ATOM 1040 O O . SER B 2 68 ? 0.075 19.049 9.959 1.00 15.70 286 SER B O 1
ATOM 1043 N N . PHE B 2 69 ? 1.014 17.728 11.521 1.00 15.10 287 PHE B N 1
ATOM 1044 C CA . PHE B 2 69 ? -0.264 17.406 12.158 1.00 14.33 287 PHE B CA 1
ATOM 1045 C C . PHE B 2 69 ? -0.732 18.484 13.132 1.00 13.98 287 PHE B C 1
ATOM 1046 O O . PHE B 2 69 ? -1.849 18.403 13.641 1.00 13.59 287 PHE B O 1
ATOM 1054 N N . ARG B 2 70 ? 0.115 19.478 13.403 1.00 14.02 288 ARG B N 1
ATOM 1055 C CA . ARG B 2 70 ? -0.207 20.504 14.397 1.00 13.86 288 ARG B CA 1
ATOM 1056 C C . ARG B 2 70 ? -1.518 21.213 14.070 1.00 13.08 288 ARG B C 1
ATOM 1057 O O . ARG B 2 70 ? -1.698 21.745 12.973 1.00 12.58 288 ARG B O 1
ATOM 1065 N N . GLY B 2 71 ? -2.439 21.188 15.025 1.00 12.26 289 GLY B N 1
ATOM 1066 C CA . GLY B 2 71 ? -3.739 21.826 14.870 1.00 12.01 289 GLY B CA 1
ATOM 1067 C C . GLY B 2 71 ? -4.683 21.107 13.927 1.00 11.57 289 GLY B C 1
ATOM 1068 O O . GLY B 2 71 ? -5.764 21.605 13.643 1.00 11.28 289 GLY B O 1
ATOM 1069 N N . LYS B 2 72 ? -4.279 19.932 13.445 1.00 11.47 290 LYS B N 1
ATOM 1070 C CA . LYS B 2 72 ? -5.103 19.139 12.536 1.00 11.75 290 LYS B CA 1
ATOM 1071 C C . LYS B 2 72 ? -5.898 18.091 13.311 1.00 12.03 290 LYS B C 1
ATOM 1072 O O . LYS B 2 72 ? -5.563 17.767 14.450 1.00 11.95 290 LYS B O 1
ATOM 1078 N N A GLN B 2 73 ? -6.962 17.582 12.693 0.50 12.26 291 GLN B N 1
ATOM 1079 N N B GLN B 2 73 ? -6.950 17.571 12.686 0.50 12.27 291 GLN B N 1
ATOM 1080 C CA A GLN B 2 73 ? -7.801 16.548 13.299 0.50 12.64 291 GLN B CA 1
ATOM 1081 C CA B GLN B 2 73 ? -7.767 16.527 13.291 0.50 12.65 291 GLN B CA 1
ATOM 1082 C C A GLN B 2 73 ? -8.228 15.532 12.244 0.50 12.61 291 GLN B C 1
ATOM 1083 C C B GLN B 2 73 ? -8.179 15.512 12.235 0.50 12.60 291 GLN B C 1
ATOM 1084 O O A GLN B 2 73 ? -8.218 15.832 11.051 0.50 12.52 291 GLN B O 1
ATOM 1085 O O B GLN B 2 73 ? -8.111 15.789 11.038 0.50 12.49 291 GLN B O 1
ATOM 1096 N N . CYS B 2 74 ? -8.572 14.327 12.691 1.00 12.70 292 CYS B N 1
ATOM 1097 C CA . CYS B 2 74 ? -9.204 13.332 11.835 1.00 12.92 292 CYS B CA 1
ATOM 1098 C C . CYS B 2 74 ? -10.418 12.816 12.584 1.00 13.04 292 CYS B C 1
ATOM 1099 O O . CYS B 2 74 ? -10.299 12.341 13.720 1.00 13.07 292 CYS B O 1
ATOM 1102 N N . ARG B 2 75 ? -11.585 12.941 11.963 1.00 13.37 293 ARG B N 1
ATOM 1103 C CA . ARG B 2 75 ? -12.810 12.419 12.548 1.00 13.90 293 ARG B CA 1
ATOM 1104 C C . ARG B 2 75 ? -13.089 11.057 11.945 1.00 13.20 293 ARG B C 1
ATOM 1105 O O . ARG B 2 75 ? -13.096 10.895 10.722 1.00 12.74 293 ARG B O 1
ATOM 1113 N N . VAL B 2 76 ? -13.314 10.082 12.816 1.00 12.39 294 VAL B N 1
ATOM 1114 C CA . VAL B 2 76 ? -13.523 8.700 12.396 1.00 12.45 294 VAL B CA 1
ATOM 1115 C C . VAL B 2 76 ? -14.755 8.089 13.051 1.00 12.31 294 VAL B C 1
ATOM 1116 O O . VAL B 2 76 ? -15.248 8.578 14.066 1.00 12.51 294 VAL B O 1
ATOM 1120 N N . ASN B 2 77 ? -15.254 7.022 12.444 1.00 12.04 295 ASN B N 1
ATOM 1121 C CA . ASN B 2 77 ? -16.220 6.166 13.096 1.00 12.08 295 ASN B CA 1
ATOM 1122 C C . ASN B 2 77 ? -15.578 4.806 13.306 1.00 11.85 295 ASN B C 1
ATOM 1123 O O . ASN B 2 77 ? -14.952 4.259 12.389 1.00 11.73 295 ASN B O 1
ATOM 1128 N N A LEU B 2 78 ? -15.715 4.290 14.525 0.50 11.86 296 LEU B N 1
ATOM 1129 N N B LEU B 2 78 ? -15.719 4.268 14.514 0.50 11.75 296 LEU B N 1
ATOM 1130 C CA A LEU B 2 78 ? -15.274 2.945 14.873 0.50 12.00 296 LEU B CA 1
ATOM 1131 C CA B LEU B 2 78 ? -15.219 2.933 14.827 0.50 11.82 296 LEU B CA 1
ATOM 1132 C C A LEU B 2 78 ? -16.468 2.021 14.995 0.50 11.93 296 LEU B C 1
ATOM 1133 C C B LEU B 2 78 ? -16.362 1.968 15.091 0.50 11.81 296 LEU B C 1
ATOM 1134 O O A LEU B 2 78 ? -17.445 2.343 15.675 0.50 11.80 296 LEU B O 1
ATOM 1135 O O B LEU B 2 78 ? -17.208 2.215 15.957 0.50 11.64 296 LEU B O 1
ATOM 1144 N N . LYS B 2 79 ? -16.383 0.872 14.337 1.00 11.74 297 LYS B N 1
ATOM 1145 C CA . LYS B 2 79 ? -17.291 -0.227 14.618 1.00 11.90 297 LYS B CA 1
ATOM 1146 C C . LYS B 2 79 ? -16.465 -1.306 15.301 1.00 11.59 297 LYS B C 1
ATOM 1147 O O . LYS B 2 79 ? -15.446 -1.752 14.768 1.00 11.60 297 LYS B O 1
ATOM 1153 N N . LEU B 2 80 ? -16.884 -1.669 16.509 1.00 10.99 298 LEU B N 1
ATOM 1154 C CA . LEU B 2 80 ? -16.119 -2.561 17.372 1.00 10.92 298 LEU B CA 1
ATOM 1155 C C . LEU B 2 80 ? -16.864 -3.863 17.558 1.00 10.92 298 LEU B C 1
ATOM 1156 O O . LEU B 2 80 ? -18.093 -3.875 17.609 1.00 11.18 298 LEU B O 1
ATOM 1161 N N . ILE B 2 81 ? -16.108 -4.951 17.664 1.00 10.74 299 ILE B N 1
ATOM 1162 C CA . ILE B 2 81 ? -16.677 -6.287 17.825 1.00 10.79 299 ILE B CA 1
ATOM 1163 C C . ILE B 2 81 ? -16.318 -6.821 19.209 1.00 10.89 299 ILE B C 1
ATOM 1164 O O . ILE B 2 81 ? -15.140 -6.987 19.515 1.00 10.57 299 ILE B O 1
ATOM 1169 N N . PRO B 2 82 ? -17.330 -7.076 20.062 1.00 11.21 300 PRO B N 1
ATOM 1170 C CA . PRO B 2 82 ? -17.059 -7.634 21.387 1.00 11.54 300 PRO B CA 1
ATOM 1171 C C . PRO B 2 82 ? -16.247 -8.930 21.299 1.00 11.73 300 PRO B C 1
ATOM 1172 O O . PRO B 2 82 ? -16.579 -9.823 20.521 1.00 11.59 300 PRO B O 1
ATOM 1176 N N . THR B 2 83 ? -15.177 -8.999 22.083 1.00 12.30 301 THR B N 1
ATOM 1177 C CA . THR B 2 83 ? -14.219 -10.100 22.028 1.00 13.10 301 THR B CA 1
ATOM 1178 C C . THR B 2 83 ? -13.798 -10.392 23.458 1.00 13.75 301 THR B C 1
ATOM 1179 O O . THR B 2 83 ? -13.024 -9.634 24.045 1.00 14.12 301 THR B O 1
ATOM 1183 N N . GLY B 2 84 ? -14.317 -11.479 24.025 1.00 14.47 302 GLY B N 1
ATOM 1184 C CA . GLY B 2 84 ? -14.079 -11.784 25.437 1.00 15.67 302 GLY B CA 1
ATOM 1185 C C . GLY B 2 84 ? -14.615 -10.676 26.329 1.00 16.58 302 GLY B C 1
ATOM 1186 O O . GLY B 2 84 ? -15.805 -10.366 26.284 1.00 17.46 302 GLY B O 1
ATOM 1187 N N . THR B 2 85 ? -13.729 -10.058 27.111 1.00 17.45 303 THR B N 1
ATOM 1188 C CA . THR B 2 85 ? -14.115 -8.981 28.036 1.00 17.93 303 THR B CA 1
ATOM 1189 C C . THR B 2 85 ? -13.990 -7.578 27.433 1.00 17.26 303 THR B C 1
ATOM 1190 O O . THR B 2 85 ? -14.493 -6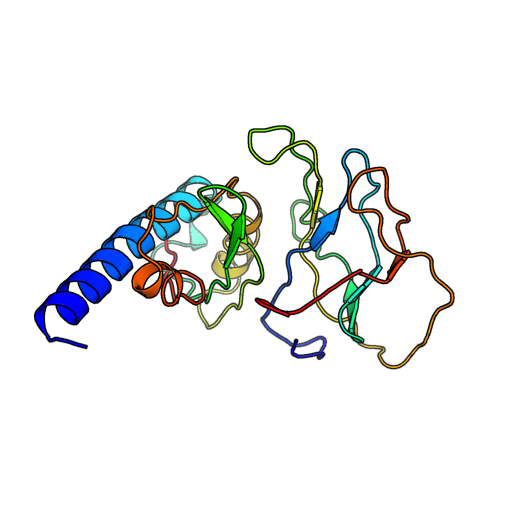.605 28.001 1.00 17.98 303 THR B O 1
ATOM 1194 N N . GLY B 2 86 ? -13.327 -7.480 26.283 1.00 15.91 304 GLY B N 1
ATOM 1195 C CA . GLY B 2 86 ? -13.145 -6.202 25.597 1.00 14.36 304 GLY B CA 1
ATOM 1196 C C . GLY B 2 86 ? -13.707 -6.250 24.192 1.00 13.30 304 GLY B C 1
ATOM 1197 O O . GLY B 2 86 ? -14.661 -6.973 23.918 1.00 13.35 304 GLY B O 1
ATOM 1198 N N . ALA B 2 87 ? -13.112 -5.469 23.298 1.00 12.22 305 ALA B N 1
ATOM 1199 C CA . ALA B 2 87 ? -13.560 -5.406 21.914 1.00 11.35 305 ALA B CA 1
ATOM 1200 C C . ALA B 2 87 ? -12.381 -5.209 20.974 1.00 10.86 305 ALA B C 1
ATOM 1201 O O . ALA B 2 87 ? -11.380 -4.600 21.345 1.00 10.77 305 ALA B O 1
ATOM 1203 N N . LEU B 2 88 ? -12.505 -5.745 19.764 1.00 10.31 306 LEU B N 1
ATOM 1204 C CA . LEU B 2 88 ? -11.515 -5.506 18.721 1.00 10.13 306 LEU B CA 1
ATOM 1205 C C . LEU B 2 88 ? -12.131 -4.673 17.615 1.00 9.83 306 LEU B C 1
ATOM 1206 O O . LEU B 2 88 ? -13.359 -4.565 17.509 1.00 9.75 306 LEU B O 1
ATOM 1211 N N . LEU B 2 89 ? -11.271 -4.080 16.793 1.00 9.54 307 LEU B N 1
ATOM 1212 C CA . LEU B 2 89 ? -11.708 -3.311 15.638 1.00 9.45 307 LEU B CA 1
ATOM 1213 C C . LEU B 2 89 ? -12.452 -4.186 14.630 1.00 9.33 307 LEU B C 1
ATOM 1214 O O . LEU B 2 89 ? -11.967 -5.256 14.244 1.00 8.96 307 LEU B O 1
ATOM 1219 N N . GLY B 2 90 ? -13.638 -3.728 14.232 1.00 9.38 308 GLY B N 1
ATOM 1220 C CA . GLY B 2 90 ? -14.389 -4.326 13.133 1.00 9.65 308 GLY B CA 1
ATOM 1221 C C . GLY B 2 90 ? -14.171 -3.540 11.855 1.00 9.79 308 GLY B C 1
ATOM 1222 O O . GLY B 2 90 ? -13.741 -4.087 10.839 1.00 9.60 308 GLY B O 1
ATOM 1223 N N . SER B 2 91 ? -14.485 -2.249 11.897 1.00 10.16 309 SER B N 1
ATOM 1224 C CA . SER B 2 91 ? -14.183 -1.360 10.775 1.00 10.62 309 SER B CA 1
ATOM 1225 C C . SER B 2 91 ? -13.914 0.068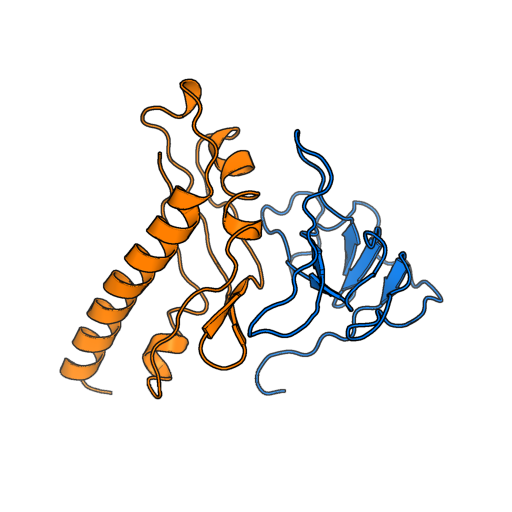 11.223 1.00 10.81 309 SER B C 1
ATOM 1226 O O . SER B 2 91 ? -14.382 0.496 12.278 1.00 10.84 309 SER B O 1
ATOM 1229 N N A LEU B 2 92 ? -13.144 0.791 10.413 0.50 11.01 310 LEU B N 1
ATOM 1230 N N B LEU B 2 92 ? -13.162 0.793 10.401 0.50 10.99 310 LEU B N 1
ATOM 1231 C CA A LEU B 2 92 ? -12.839 2.197 10.646 0.50 11.25 310 LEU B CA 1
ATOM 1232 C CA B LEU B 2 92 ? -12.839 2.188 10.643 0.50 11.22 310 LEU B CA 1
ATOM 1233 C C A LEU B 2 92 ? -13.272 2.996 9.427 0.50 11.34 310 LEU B C 1
ATOM 1234 C C B LEU B 2 92 ? -13.246 3.014 9.430 0.50 11.33 310 LEU B C 1
ATOM 1235 O O A LEU B 2 92 ? -12.877 2.681 8.305 0.50 11.35 310 LEU B O 1
ATOM 1236 O O B LEU B 2 92 ? -12.806 2.736 8.315 0.50 11.36 310 LEU B O 1
ATOM 1245 N N . THR B 2 93 ? -14.096 4.015 9.648 1.00 11.46 311 THR B N 1
ATOM 1246 C CA . THR B 2 93 ? -14.514 4.909 8.572 1.00 11.90 311 THR B CA 1
ATOM 1247 C C . THR B 2 93 ? -13.922 6.287 8.816 1.00 12.25 311 THR B C 1
ATOM 1248 O O . THR B 2 93 ? -14.143 6.881 9.872 1.00 12.06 311 THR B O 1
ATOM 1252 N N . VAL B 2 94 ? -13.152 6.777 7.848 1.00 12.80 312 VAL B N 1
ATOM 1253 C CA . VAL B 2 94 ? -12.615 8.130 7.912 1.00 13.59 312 VAL B CA 1
ATOM 1254 C C . VAL B 2 94 ? -13.701 9.088 7.428 1.00 14.15 312 VAL B C 1
ATOM 1255 O O . VAL B 2 94 ? -14.122 9.024 6.270 1.00 14.62 312 VAL B O 1
ATOM 1259 N N . LEU B 2 95 ? -14.163 9.958 8.321 1.00 14.68 313 LEU B N 1
ATOM 1260 C CA . LEU B 2 95 ? -15.267 10.868 8.003 1.00 15.19 313 LEU B CA 1
ATOM 1261 C C . LEU B 2 95 ? -14.761 12.134 7.311 1.00 15.53 313 LEU B C 1
ATOM 1262 O O . LEU B 2 95 ? -15.234 12.483 6.224 1.00 15.96 313 LEU B O 1
ATOM 1267 N N A ASP B 2 96 ? -13.809 12.814 7.949 0.50 15.43 314 ASP B N 1
ATOM 1268 N N B ASP B 2 96 ? -13.803 12.807 7.946 0.50 15.65 314 ASP B N 1
ATOM 1269 C CA A ASP B 2 96 ? -13.134 13.977 7.368 0.50 15.39 314 ASP B CA 1
ATOM 1270 C CA B ASP B 2 96 ? -13.118 13.960 7.361 0.50 15.74 314 ASP B CA 1
ATOM 1271 C C A ASP B 2 96 ? -11.895 14.337 8.181 0.50 15.14 314 ASP B C 1
ATOM 1272 C C B ASP B 2 96 ? -11.827 14.252 8.117 0.50 15.31 314 ASP B C 1
ATOM 1273 O O A ASP B 2 96 ? -11.662 13.775 9.255 0.50 14.92 314 ASP B O 1
ATOM 1274 O O B ASP B 2 96 ? -11.494 13.566 9.087 0.50 14.92 314 ASP B O 1
ATOM 1283 N N . GLY B 2 97 ? -11.097 15.262 7.654 1.00 14.88 315 GLY B N 1
ATOM 1284 C CA . GLY B 2 97 ? -9.892 15.711 8.327 1.00 14.55 315 GLY B CA 1
ATOM 1285 C C . GLY B 2 97 ? -8.686 15.772 7.422 1.00 13.99 315 GLY B C 1
ATOM 1286 O O . GLY B 2 97 ? -8.777 15.525 6.217 1.00 14.29 315 GLY B O 1
ATOM 1287 N N . ASP B 2 98 ? -7.554 16.118 8.019 1.00 13.60 316 ASP B N 1
ATOM 1288 C CA . ASP B 2 98 ? -6.286 16.211 7.318 1.00 13.49 316 ASP B CA 1
ATOM 1289 C C . ASP B 2 98 ? -5.908 14.846 6.758 1.00 13.60 316 ASP B C 1
ATOM 1290 O O . ASP B 2 98 ? -5.893 13.853 7.493 1.00 13.49 316 ASP B O 1
ATOM 1295 N N A SER B 2 99 ? -5.599 14.801 5.464 0.40 13.65 317 SER B N 1
ATOM 1296 N N B SER B 2 99 ? -5.602 14.808 5.463 0.30 13.59 317 SER B N 1
ATOM 1297 N N C SER B 2 99 ? -5.603 14.806 5.462 0.30 13.61 317 SER B N 1
ATOM 1298 C CA A SER B 2 99 ? -5.319 13.540 4.769 0.40 13.75 317 SER B CA 1
ATOM 1299 C CA B SER B 2 99 ? -5.304 13.561 4.756 0.30 13.65 317 SER B CA 1
ATOM 1300 C CA C SER B 2 99 ? -5.302 13.558 4.756 0.30 13.68 317 SER B CA 1
ATOM 1301 C C A SER B 2 99 ? -4.162 12.747 5.383 0.40 13.75 317 SER B C 1
ATOM 1302 C C B SER B 2 99 ? -4.170 12.758 5.394 0.30 13.68 317 SER B C 1
ATOM 1303 C C C SER B 2 99 ? -4.168 12.756 5.392 0.30 13.70 317 SER B C 1
ATOM 1304 O O A SER B 2 99 ? -4.285 11.540 5.601 0.40 13.91 317 SER B O 1
ATOM 1305 O O B SER B 2 99 ? -4.318 11.559 5.640 0.30 13.83 317 SER B O 1
ATOM 1306 O O C SER B 2 99 ? -4.314 11.556 5.635 0.30 13.85 317 SER B O 1
ATOM 1313 N N . ARG B 2 100 ? -3.048 13.421 5.664 1.00 13.62 318 ARG B N 1
ATOM 1314 C CA . ARG B 2 100 ? -1.874 12.759 6.254 1.00 13.78 318 ARG B CA 1
ATOM 1315 C C . ARG B 2 100 ? -2.148 12.281 7.683 1.00 13.08 318 ARG B C 1
ATOM 1316 O O . ARG B 2 100 ? -1.772 11.167 8.047 1.00 13.08 318 ARG B O 1
ATOM 1324 N N . LEU B 2 101 ? -2.838 13.096 8.478 1.00 12.47 319 LEU B N 1
ATOM 1325 C CA . LEU B 2 101 ? -3.198 12.669 9.827 1.00 11.80 319 LEU B CA 1
ATOM 1326 C C . LEU B 2 101 ? -4.188 11.511 9.792 1.00 11.73 319 LEU B C 1
ATOM 1327 O O . LEU B 2 101 ? -4.094 10.600 10.610 1.00 11.24 319 LEU B O 1
ATOM 1332 N N . CYS B 2 102 ? -5.126 11.532 8.851 1.00 11.53 320 CYS B N 1
ATOM 1333 C CA . CYS B 2 102 ? -6.068 10.418 8.741 1.00 11.76 320 CYS B CA 1
ATOM 1334 C C . CYS B 2 102 ? -5.380 9.096 8.381 1.00 11.57 320 CYS B C 1
ATOM 1335 O O . CYS B 2 102 ? -5.762 8.047 8.897 1.00 11.40 320 CYS B O 1
ATOM 1338 N N . ALA B 2 103 ? -4.355 9.152 7.527 1.00 11.46 321 ALA B N 1
ATOM 1339 C CA . ALA B 2 103 ? -3.595 7.953 7.163 1.00 11.44 321 ALA B CA 1
ATOM 1340 C C . ALA B 2 103 ? -2.857 7.396 8.380 1.00 11.27 321 ALA B C 1
ATOM 1341 O O . ALA B 2 103 ? -2.874 6.188 8.634 1.00 11.42 321 ALA B O 1
ATOM 1343 N N . ALA B 2 104 ? -2.225 8.284 9.145 1.00 11.04 322 ALA B N 1
ATOM 1344 C CA . ALA B 2 104 ? -1.547 7.910 10.385 1.00 10.90 322 ALA B CA 1
ATOM 1345 C C . ALA B 2 104 ? -2.537 7.363 11.414 1.00 10.83 322 ALA B C 1
ATOM 1346 O O . ALA B 2 104 ? -2.218 6.433 12.153 1.00 10.79 322 ALA B O 1
ATOM 1348 N N . THR B 2 105 ? -3.734 7.945 11.456 1.00 10.66 323 THR B N 1
ATOM 1349 C CA . THR B 2 105 ? -4.786 7.493 12.361 1.00 10.72 323 THR B CA 1
ATOM 1350 C C . THR B 2 105 ? -5.225 6.065 12.046 1.00 10.49 323 THR B C 1
ATOM 1351 O O . THR B 2 105 ? -5.438 5.267 12.964 1.00 10.29 323 THR B O 1
ATOM 1355 N N A LYS B 2 106 ? -5.368 5.742 10.761 0.50 10.62 324 LYS B N 1
ATOM 1356 N N B LYS B 2 106 ? -5.343 5.755 10.756 0.50 10.44 324 LYS B N 1
ATOM 1357 C CA A LYS B 2 106 ? -5.749 4.391 10.350 0.50 10.84 324 LYS B CA 1
ATOM 1358 C CA B LYS B 2 106 ? -5.669 4.409 10.302 0.50 10.51 324 LYS B CA 1
ATOM 1359 C C A LYS B 2 106 ? -4.766 3.351 10.872 0.50 10.88 324 LYS B C 1
ATOM 1360 C C B LYS B 2 106 ? -4.689 3.380 10.862 0.50 10.50 324 LYS B C 1
ATOM 1361 O O A LYS B 2 106 ? -5.171 2.342 11.451 0.50 10.75 324 LYS B O 1
ATOM 1362 O O B LYS B 2 106 ? -5.102 2.387 11.460 0.50 10.36 324 LYS B O 1
ATOM 1373 N N A ARG B 2 107 ? -3.475 3.602 10.683 0.50 11.00 325 ARG B N 1
ATOM 1374 N N B ARG B 2 107 ? -3.393 3.624 10.688 0.50 10.52 325 ARG B N 1
ATOM 1375 C CA A ARG B 2 107 ? -2.463 2.695 11.209 0.50 11.10 325 ARG B CA 1
ATOM 1376 C CA B ARG B 2 107 ? -2.393 2.698 11.213 0.50 10.58 325 ARG B CA 1
ATOM 1377 C C A ARG B 2 107 ? -2.513 2.626 12.737 0.50 10.84 325 ARG B C 1
ATOM 1378 C C B ARG B 2 107 ? -2.409 2.643 12.744 0.50 10.54 325 ARG B C 1
ATOM 1379 O O A ARG B 2 107 ? -2.425 1.539 13.312 0.50 10.93 325 ARG B O 1
ATOM 1380 O O B ARG B 2 107 ? -2.198 1.580 13.330 0.50 10.69 325 ARG B O 1
ATOM 1395 N N . ALA B 2 108 ? -2.666 3.783 13.384 1.00 10.58 326 ALA B N 1
ATOM 1396 C CA . ALA B 2 108 ? -2.737 3.855 14.848 1.00 10.41 326 ALA B CA 1
ATOM 1397 C C . ALA B 2 108 ? -3.900 3.027 15.402 1.00 10.24 326 ALA B C 1
ATOM 1398 O O . ALA B 2 108 ? -3.733 2.286 16.373 1.00 10.12 326 ALA B O 1
ATOM 1400 N N . VAL B 2 109 ? -5.061 3.125 14.756 1.00 10.13 327 VAL B N 1
ATOM 1401 C CA . VAL B 2 109 ? -6.230 2.333 15.143 1.00 10.37 327 VAL B CA 1
ATOM 1402 C C . VAL B 2 109 ? -5.942 0.843 14.932 1.00 10.63 327 VAL B C 1
ATOM 1403 O O . VAL B 2 109 ? -6.269 0.022 15.788 1.00 10.73 327 VAL B O 1
ATOM 1407 N N . ALA B 2 110 ? -5.296 0.509 13.812 1.00 11.04 328 ALA B N 1
ATOM 1408 C CA . ALA B 2 110 ? -4.942 -0.882 13.514 1.00 11.46 328 ALA B CA 1
ATOM 1409 C C . ALA B 2 110 ? -3.936 -1.464 14.508 1.00 11.75 328 ALA B C 1
ATOM 1410 O O . ALA B 2 110 ? -3.776 -2.684 14.591 1.00 11.87 328 ALA B O 1
ATOM 1412 N N . GLN B 2 111 ? -3.269 -0.594 15.262 1.00 12.23 329 GLN B N 1
ATOM 1413 C CA . GLN B 2 111 ? -2.236 -1.016 16.207 1.00 12.75 329 GLN B CA 1
ATOM 1414 C C . GLN B 2 111 ? -2.714 -1.108 17.659 1.00 12.20 329 GLN B C 1
ATOM 1415 O O . GLN B 2 111 ? -1.960 -1.534 18.532 1.00 12.49 329 GLN B O 1
ATOM 1421 N N . VAL B 2 112 ? -3.958 -0.715 17.914 1.00 11.51 330 VAL B N 1
ATOM 1422 C CA . VAL B 2 112 ? -4.543 -0.852 19.248 1.00 11.44 330 VAL B CA 1
ATOM 1423 C C . VAL B 2 112 ? -4.774 -2.339 19.520 1.00 11.57 330 VAL B C 1
ATOM 1424 O O . VAL B 2 112 ? -5.384 -3.041 18.706 1.00 11.31 330 VAL B O 1
ATOM 1428 N N . ASN B 2 113 ? -4.265 -2.824 20.653 1.00 12.20 331 ASN B N 1
ATOM 1429 C CA . ASN B 2 113 ? -4.408 -4.235 21.015 1.00 12.92 331 ASN B CA 1
ATOM 1430 C C . ASN B 2 113 ? -5.854 -4.646 21.271 1.00 12.54 331 ASN B C 1
ATOM 1431 O O . ASN B 2 113 ? -6.309 -5.670 20.769 1.00 12.52 331 ASN B O 1
ATOM 1436 N N A SER B 2 114 ? -6.560 -3.832 22.055 0.50 12.50 332 SER B N 1
ATOM 1437 N N B SER B 2 114 ? -6.563 -3.851 22.065 0.50 12.23 332 SER B N 1
ATOM 1438 C CA A SER B 2 114 ? -7.941 -4.088 22.453 0.50 12.64 332 SER B CA 1
ATOM 1439 C CA B SER B 2 114 ? -7.985 -4.055 22.306 0.50 12.21 332 SER B CA 1
ATOM 1440 C C A SER B 2 114 ? -8.591 -2.793 22.932 0.50 12.41 332 SER B C 1
ATOM 1441 C C B SER B 2 114 ? -8.593 -2.793 22.890 0.50 12.15 332 SER B C 1
ATOM 1442 O O A SER B 2 114 ? -7.903 -1.890 23.407 0.50 12.48 332 SER B O 1
ATOM 1443 O O B SER B 2 114 ? -7.887 -1.925 23.401 0.50 12.25 332 SER B O 1
ATOM 1448 N N . PHE B 2 115 ? -9.913 -2.705 22.793 1.00 12.25 333 PHE B N 1
ATOM 1449 C CA . PHE B 2 115 ? -10.674 -1.564 23.287 1.00 12.44 333 PHE B CA 1
ATOM 1450 C C . PHE B 2 115 ? -11.522 -2.075 24.445 1.00 12.96 333 PHE B C 1
ATOM 1451 O O . PHE B 2 115 ? -12.273 -3.030 24.270 1.00 12.92 333 PHE B O 1
ATOM 1459 N N . PRO B 2 116 ? -11.407 -1.447 25.631 1.00 13.27 334 PRO B N 1
ATOM 1460 C CA . PRO B 2 116 ? -12.161 -1.943 26.786 1.00 13.82 334 PRO B CA 1
ATOM 1461 C C . PRO B 2 116 ? -13.673 -1.745 26.662 1.00 14.18 334 PRO B C 1
ATOM 1462 O O . PRO B 2 116 ? -14.127 -0.807 26.001 1.00 13.91 334 PRO B O 1
ATOM 1466 N N . LEU B 2 117 ? -14.428 -2.644 27.289 1.00 14.98 335 LEU B N 1
ATOM 1467 C CA . LEU B 2 117 ? -15.882 -2.531 27.405 1.00 16.05 335 LEU B CA 1
ATOM 1468 C C . LEU B 2 117 ? -16.303 -2.711 28.861 1.00 17.40 335 LEU B C 1
ATOM 1469 O O . LEU B 2 117 ? -15.627 -3.414 29.615 1.00 17.62 335 LEU B O 1
ATOM 1474 N N . PRO B 2 118 ? -17.424 -2.081 29.262 1.00 18.36 336 PRO B N 1
ATOM 1475 C CA . PRO B 2 118 ? -17.922 -2.309 30.619 1.00 19.45 336 PRO B CA 1
ATOM 1476 C C .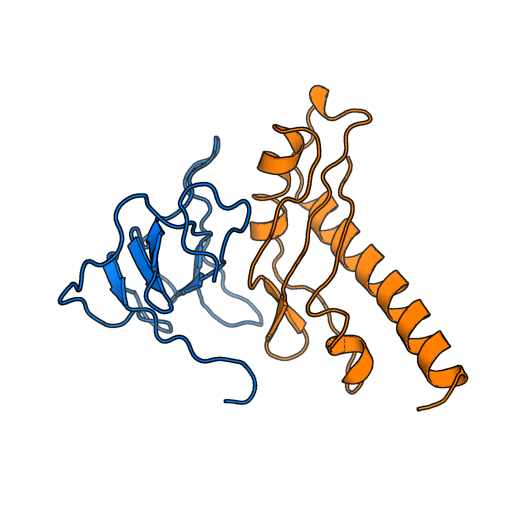 PRO B 2 118 ? -18.531 -3.699 30.763 1.00 20.65 336 PRO B C 1
ATOM 1477 O O . PRO B 2 118 ? -19.061 -4.248 29.793 1.00 21.24 336 PRO B O 1
ATOM 1481 N N . LYS B 2 119 ? -18.447 -4.259 31.966 1.00 22.44 337 LYS B N 1
ATOM 1482 C CA . LYS B 2 119 ? -19.023 -5.568 32.245 1.00 23.63 337 LYS B CA 1
ATOM 1483 C C . LYS B 2 119 ? -20.510 -5.446 32.562 1.00 24.36 337 LYS B C 1
ATOM 1484 O O . LYS B 2 119 ? -20.914 -4.595 33.360 1.00 25.38 337 LYS B O 1
ATOM 1486 N N . ASP B 2 120 ? -21.313 -6.291 31.916 1.00 24.87 338 ASP B N 1
ATOM 1487 C CA . ASP B 2 120 ? -22.764 -6.373 32.146 1.00 25.32 338 ASP B CA 1
ATOM 1488 C C . ASP B 2 120 ? -23.500 -5.033 32.002 1.00 25.47 338 ASP B C 1
ATOM 1489 O O . ASP B 2 120 ? -24.378 -4.700 32.804 1.00 25.78 338 ASP B O 1
ATOM 1491 N N . GLN B 2 121 ? -23.133 -4.270 30.975 1.00 25.07 339 GLN B N 1
ATOM 1492 C CA . GLN B 2 121 ? -23.836 -3.034 30.633 1.00 24.36 339 GLN B CA 1
ATOM 1493 C C . GLN B 2 121 ? -24.159 -3.034 29.137 1.00 23.45 339 GLN B C 1
ATOM 1494 O O . GLN B 2 121 ? -23.574 -2.256 28.377 1.00 22.50 339 GLN B O 1
ATOM 1500 N N . PRO B 2 122 ? -25.097 -3.908 28.708 1.00 22.78 340 PRO B N 1
ATOM 1501 C CA . PRO B 2 122 ? -25.339 -4.120 27.276 1.00 22.37 340 PRO B CA 1
ATOM 1502 C C . PRO B 2 122 ? -25.805 -2.878 26.515 1.00 21.77 340 PRO B C 1
ATOM 1503 O O . PRO B 2 122 ? -25.458 -2.718 25.343 1.00 21.57 340 PRO B O 1
ATOM 1507 N N . ASP B 2 123 ? -26.574 -2.008 27.169 1.00 20.81 341 ASP B N 1
ATOM 1508 C CA . ASP B 2 123 ? -27.048 -0.780 26.524 1.00 20.02 341 ASP B CA 1
ATOM 1509 C C . ASP B 2 123 ? -25.899 0.182 26.205 1.00 19.27 341 ASP B C 1
ATOM 1510 O O . ASP B 2 123 ? -25.913 0.848 25.168 1.00 19.38 341 ASP B O 1
ATOM 1515 N N . VAL B 2 124 ? -24.906 0.229 27.091 1.00 18.14 342 VAL B N 1
ATOM 1516 C CA . VAL B 2 124 ? -23.694 1.020 26.870 1.00 17.36 342 VAL B CA 1
ATOM 1517 C C . VAL B 2 124 ? -22.856 0.408 25.744 1.00 17.13 342 VAL B C 1
ATOM 1518 O O . VAL B 2 124 ? -22.372 1.124 24.862 1.00 16.16 342 VAL B O 1
ATOM 1522 N N . VAL B 2 125 ? -22.708 -0.917 25.767 1.00 16.93 343 VAL B N 1
ATOM 1523 C CA . VAL B 2 125 ? -21.957 -1.637 24.732 1.00 16.88 343 VAL B CA 1
ATOM 1524 C C . VAL B 2 125 ? -22.527 -1.358 23.335 1.00 16.99 343 VAL B C 1
ATOM 1525 O O . VAL B 2 125 ? -21.769 -1.160 22.385 1.00 16.25 343 VAL B O 1
ATOM 1529 N N . GLU B 2 126 ? -23.853 -1.321 23.215 1.00 17.39 344 GLU B N 1
ATOM 1530 C CA . GLU B 2 126 ? -24.510 -1.000 21.943 1.00 18.10 344 GLU B CA 1
ATOM 1531 C C . GLU B 2 126 ? -24.050 0.325 21.331 1.00 17.55 344 GLU B C 1
ATOM 1532 O O . GLU B 2 126 ? -23.855 0.414 20.118 1.00 17.90 344 GLU B O 1
ATOM 1538 N N A LYS B 2 127 ? -23.876 1.345 22.168 0.50 17.02 345 LYS B N 1
ATOM 1539 N N B LYS B 2 127 ? -23.869 1.337 22.176 0.50 17.03 345 LYS B N 1
ATOM 1540 C CA A LYS B 2 127 ? -23.389 2.644 21.707 0.50 16.57 345 LYS B CA 1
ATOM 1541 C CA B LYS B 2 127 ? -23.394 2.643 21.734 0.50 16.58 345 LYS B CA 1
ATOM 1542 C C A LYS B 2 127 ? -21.883 2.625 21.438 0.50 16.15 345 LYS B C 1
ATOM 1543 C C B LYS B 2 127 ? -21.891 2.622 21.443 0.50 16.16 345 LYS B C 1
ATOM 1544 O O A LYS B 2 127 ? -21.413 3.244 20.481 0.50 16.31 345 LYS B O 1
ATOM 1545 O O B LYS B 2 127 ? -21.434 3.234 20.476 0.50 16.32 345 LYS B O 1
ATOM 1556 N N . LEU B 2 128 ? -21.135 1.905 22.274 1.00 15.57 346 LEU B N 1
ATOM 1557 C CA . LEU B 2 128 ? -19.675 1.806 22.121 1.00 15.09 346 LEU B CA 1
ATOM 1558 C C . LEU B 2 128 ? -19.235 1.037 20.874 1.00 14.62 346 LEU B C 1
ATOM 1559 O O . LEU B 2 128 ? -18.132 1.269 20.359 1.00 14.70 346 LEU B O 1
ATOM 1564 N N A LYS B 2 129 ? -20.095 0.143 20.390 0.50 14.55 347 LYS B N 1
ATOM 1565 N N B LYS B 2 129 ? -20.099 0.141 20.396 0.50 14.46 347 LYS B N 1
ATOM 1566 C CA A LYS B 2 129 ? -19.804 -0.665 19.204 0.50 14.50 347 LYS B CA 1
ATOM 1567 C CA B LYS B 2 129 ? -19.836 -0.670 19.202 0.50 14.35 347 LYS B CA 1
ATOM 1568 C C A LYS B 2 129 ? -19.891 0.125 17.899 0.50 14.12 347 LYS B C 1
ATOM 1569 C C B LYS B 2 129 ? -19.874 0.133 17.906 0.50 14.03 347 LYS B C 1
ATOM 1570 O O A LYS B 2 129 ? -19.490 -0.373 16.851 0.50 13.85 347 LYS B O 1
ATOM 1571 O O B LYS B 2 129 ? -19.431 -0.349 16.868 0.50 13.80 347 LYS B O 1
ATOM 1582 N N . ASN B 2 130 ? -20.427 1.342 17.968 1.00 13.78 348 ASN B N 1
ATOM 1583 C CA . ASN B 2 130 ? -20.579 2.201 16.794 1.00 13.67 348 ASN B CA 1
ATOM 1584 C C . ASN B 2 130 ? -20.394 3.646 17.234 1.00 13.54 348 ASN B C 1
ATOM 1585 O O . ASN B 2 130 ? -21.363 4.338 17.552 1.00 13.98 348 ASN B O 1
ATOM 1590 N N . ILE B 2 131 ? -19.139 4.090 17.257 1.00 13.16 349 ILE B N 1
ATOM 1591 C CA . ILE B 2 131 ? -18.781 5.327 17.954 1.00 13.16 349 ILE B CA 1
ATOM 1592 C C . ILE B 2 131 ? -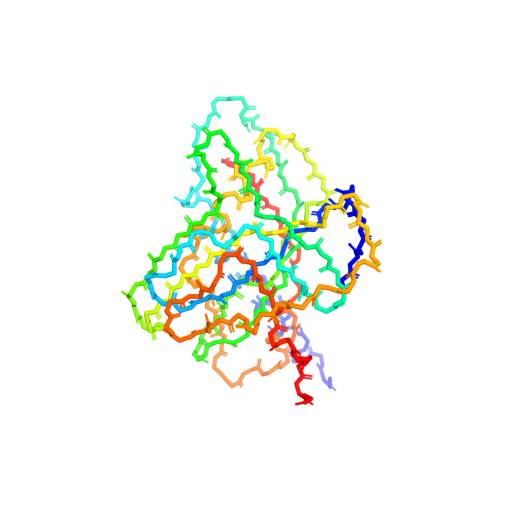17.957 6.291 17.096 1.00 13.18 349 ILE B C 1
ATOM 1593 O O . ILE B 2 131 ? -16.994 5.891 16.437 1.00 12.98 349 ILE B O 1
ATOM 1598 N N . ASN B 2 132 ? -18.356 7.560 17.106 1.00 13.48 350 ASN B N 1
ATOM 1599 C CA . ASN B 2 132 ? -17.615 8.617 16.431 1.00 13.78 350 ASN B CA 1
ATOM 1600 C C . ASN B 2 132 ? -16.578 9.228 17.356 1.00 13.63 350 ASN B C 1
ATOM 1601 O O . ASN B 2 132 ? -16.884 9.581 18.498 1.00 14.04 350 ASN B O 1
ATOM 1606 N N . LEU B 2 133 ? -15.346 9.334 16.865 1.00 13.27 351 LEU B N 1
ATOM 1607 C CA . LEU B 2 133 ? -14.241 9.891 17.642 1.00 13.14 351 LEU B CA 1
ATOM 1608 C C . LEU B 2 133 ? -13.495 10.955 16.848 1.00 13.02 351 LEU B C 1
ATOM 1609 O O . LEU B 2 133 ? -13.461 10.916 15.619 1.00 12.87 351 LEU B O 1
ATOM 1614 N N . THR B 2 134 ? -12.907 11.906 17.565 1.00 13.29 352 THR B N 1
ATOM 1615 C CA . THR B 2 134 ? -12.037 12.897 16.954 1.00 13.51 352 THR B CA 1
ATOM 1616 C C . THR B 2 134 ? -10.607 12.677 17.435 1.00 13.60 352 THR B C 1
ATOM 1617 O O . THR B 2 134 ? -10.330 12.712 18.639 1.00 13.77 352 THR B O 1
ATOM 1621 N N A VAL B 2 135 ? -9.721 12.418 16.479 0.50 13.52 353 VAL B N 1
ATOM 1622 N N B VAL B 2 135 ? -9.699 12.464 16.486 0.50 13.82 353 VAL B N 1
ATOM 1623 C CA A VAL B 2 135 ? -8.328 12.138 16.765 0.50 13.58 3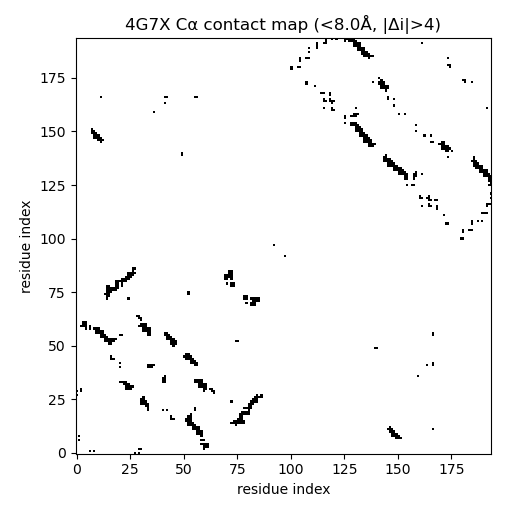53 VAL B CA 1
ATOM 1624 C CA B VAL B 2 135 ? -8.278 12.316 16.786 0.50 14.14 353 VAL B CA 1
ATOM 1625 C C A VAL B 2 135 ? -7.474 13.345 16.413 0.50 13.73 353 VAL B C 1
ATOM 1626 C C B VAL B 2 135 ? -7.527 13.606 16.464 0.50 14.40 353 VAL B C 1
ATOM 1627 O O A VAL B 2 135 ? -7.592 13.906 15.324 0.50 13.81 353 VAL B O 1
ATOM 1628 O O B VAL B 2 135 ? -7.322 13.937 15.297 0.50 14.55 353 VAL B O 1
ATOM 1635 N N A ALA B 2 136 ? -6.627 13.748 17.350 0.50 13.94 354 ALA B N 1
ATOM 1636 N N B ALA B 2 136 ? -7.119 14.328 17.503 0.50 14.81 354 ALA B N 1
ATOM 1637 C CA A ALA B 2 136 ? -5.701 14.842 17.129 0.50 14.30 354 ALA B CA 1
ATOM 1638 C CA B ALA B 2 136 ? -6.457 15.618 17.333 0.50 15.29 354 ALA B CA 1
ATOM 1639 C C A ALA B 2 136 ? -4.402 14.531 17.850 0.50 14.55 354 ALA B C 1
ATOM 1640 C C B ALA B 2 136 ? -5.268 15.758 18.277 0.50 15.81 354 ALA B C 1
ATOM 1641 O O A ALA B 2 136 ? -4.388 13.736 18.786 0.50 14.82 354 ALA B O 1
ATOM 1642 O O B ALA B 2 136 ? -5.430 16.167 19.426 0.50 16.00 354 ALA B O 1
ATOM 1645 N N A PRO B 2 137 ? -3.300 15.147 17.412 0.50 14.82 355 PRO B N 1
ATOM 1646 N N B PRO B 2 137 ? -4.062 15.431 17.788 0.50 16.09 355 PRO B N 1
ATOM 1647 C CA A PRO B 2 137 ? -2.032 14.958 18.094 0.50 15.04 355 PRO B CA 1
ATOM 1648 C CA B PRO B 2 137 ? -2.869 15.444 18.625 0.50 16.31 355 PRO B CA 1
ATOM 1649 C C A PRO B 2 137 ? -1.928 15.915 19.274 0.50 15.38 355 PRO B C 1
ATOM 1650 C C B PRO B 2 137 ? -2.940 16.510 19.718 0.50 16.55 355 PRO B C 1
ATOM 1651 O O A PRO B 2 137 ? -2.455 17.027 19.204 0.50 15.97 355 PRO B O 1
ATOM 1652 O O B PRO B 2 137 ? -1.906 17.010 20.165 0.50 16.85 355 PRO B O 1
#

InterPro domains:
  IPR014161 Tol-Pal system, TolA [PF06519] (254-353)
  IPR014161 Tol-Pal system, TolA [TIGR02794] (13-355)

Nearest PDB structures (foldseek):
  6fw4-assembly1_A  TM=8.009E-01  e=1.066E-14  Vibrio cholerae
  3qdr-assembly1_A  TM=8.628E-01  e=5.716E-07  Escherichia coli K-12
  2x9a-assembly1_D  TM=8.347E-01  e=1.488E-06  Escherichia coli
  1tol-assembly1_A  TM=8.446E-01  e=4.374E-05  Inovirus M13
  6s3w-assembly1_A  TM=7.421E-01  e=7.197E-03  Pseudomonas aeruginosa

Secondary structure (DSSP, 8-state):
----TT-SEEEEEEEETT-----EEEETTEEEEE-EETTEESEEEEEETTEEEEEEEEEE-S--------PBPPSSSPPPSEEE-----TT-/--HHHHHHHHHHHHHHHHHHHHHHHHHPPP-GGGTT--EEEEEEEEEETTEEEEEEEEEEEE-HHHHHHHHHHHHT---EE--TT-HHHHHHHTEEEEEE--

Radius of gyration: 17.24 Å; Cα contacts (8 Å, |Δi|>4): 447; chains: 2; bounding box: 42×44×45 Å

Sequence (194 aa):
INCDDPNTTTSHQLLFGFGSPIVQSVLFDGCMLDIEKDDYGFVWSCLLSNENGDYCKGLLYKKPRRFTQGVSPNWPMCDLSGASAEERCIYPYCCPEGENNAARQQFVTSEVGRYGAIYTQLIRQNLLLVEDSFRGKQQCRVNLLKLIPTGTGALLGSLLTVLDDGDSSSRLCAATKKRRAVAQVNSSFPLPKDQPDVVEKKLKKNINLTVVAAPP

B-factor: mean 15.02, std 6.59, range [6.49, 46.08]

Foldseek 3Di:
DPQAQPDPDKDKDKAAAPADQQAWECEPQFIKGFDADPVGTQKDWDDDPVHTIIMTIIHGDHDGDDDDPADEGHRHHYGDSYHYYPDDDPPD/DDPVVVVVLVVLLVVLLVVLLVQLQVQFDDDPVLAPWKWKKKFAWDDDVQFTATDDIGTDDIDPVRVVSSVVSNVPRPTRGDDPPPVVSVVDVRIDMHMHRD